Protein AF-A0A8S1ZLP2-F1 (afdb_monomer_lite)

Structure (mmCIF, N/CA/C/O backbone):
data_AF-A0A8S1ZLP2-F1
#
_entry.id   AF-A0A8S1ZLP2-F1
#
loop_
_atom_site.group_PDB
_atom_site.id
_atom_site.type_symbol
_atom_site.label_atom_id
_atom_site.label_alt_id
_atom_site.label_comp_id
_atom_site.label_asym_id
_atom_site.label_entity_id
_atom_site.label_seq_id
_atom_site.pdbx_PDB_ins_code
_atom_site.Cartn_x
_atom_site.Cartn_y
_atom_site.Cartn_z
_atom_site.occupancy
_atom_site.B_iso_or_equiv
_atom_site.auth_seq_id
_atom_site.auth_comp_id
_atom_site.auth_asym_id
_atom_site.auth_atom_id
_atom_site.pdbx_PDB_model_num
ATOM 1 N N . MET A 1 1 ? 19.049 -50.332 12.225 1.00 36.00 1 MET A N 1
ATOM 2 C CA . MET A 1 1 ? 18.847 -49.959 10.813 1.00 36.00 1 MET A CA 1
ATOM 3 C C . MET A 1 1 ? 17.982 -51.061 10.219 1.00 36.00 1 MET A C 1
ATOM 5 O O . MET A 1 1 ? 18.473 -52.163 10.038 1.00 36.00 1 MET A O 1
ATOM 9 N N . LEU A 1 2 ? 16.668 -50.844 10.137 1.00 29.41 2 LEU A N 1
ATOM 10 C CA . LEU A 1 2 ? 15.729 -51.799 9.539 1.00 29.41 2 LEU A CA 1
ATOM 11 C C . LEU A 1 2 ? 15.730 -51.525 8.031 1.00 29.41 2 LEU A C 1
ATOM 13 O O . LEU A 1 2 ? 15.123 -50.552 7.594 1.00 29.41 2 LEU A O 1
ATOM 17 N N . GLU A 1 3 ? 16.453 -52.331 7.255 1.00 40.44 3 GLU A N 1
ATOM 18 C CA . GLU A 1 3 ? 16.361 -52.325 5.790 1.00 40.44 3 GLU A CA 1
ATOM 19 C C . GLU A 1 3 ? 15.059 -53.018 5.379 1.00 40.44 3 GLU A C 1
ATOM 21 O O . GLU A 1 3 ? 15.008 -54.208 5.075 1.00 40.44 3 GLU A O 1
ATOM 26 N N . LEU A 1 4 ? 13.959 -52.269 5.430 1.00 45.88 4 LEU A N 1
ATOM 27 C CA . LEU A 1 4 ? 12.703 -52.690 4.826 1.00 45.88 4 LEU A CA 1
ATOM 28 C C . LEU A 1 4 ? 12.830 -52.508 3.309 1.00 45.88 4 LEU A C 1
ATOM 30 O O . LEU A 1 4 ? 12.619 -51.415 2.786 1.00 45.88 4 LEU A O 1
ATOM 34 N N . MET A 1 5 ? 13.199 -53.576 2.597 1.00 52.72 5 MET A N 1
ATOM 35 C CA . MET A 1 5 ? 13.089 -53.624 1.136 1.00 52.72 5 MET A CA 1
ATOM 36 C C . MET A 1 5 ? 11.610 -53.713 0.752 1.00 52.72 5 MET A C 1
ATOM 38 O O . MET A 1 5 ? 11.052 -54.797 0.573 1.00 52.72 5 MET A O 1
ATOM 42 N N . CYS A 1 6 ? 10.944 -52.567 0.647 1.00 59.50 6 CYS A N 1
ATOM 43 C CA . CYS A 1 6 ? 9.540 -52.501 0.258 1.00 59.50 6 CYS A CA 1
ATOM 44 C C . CYS A 1 6 ? 9.404 -52.522 -1.273 1.00 59.50 6 CYS A C 1
ATOM 46 O O . CYS A 1 6 ? 9.003 -51.542 -1.896 1.00 59.50 6 CYS A O 1
ATOM 48 N N . VAL A 1 7 ? 9.724 -53.665 -1.888 1.00 60.16 7 VAL A N 1
ATOM 49 C CA . VAL A 1 7 ? 9.706 -53.851 -3.355 1.00 60.16 7 VAL A CA 1
ATOM 50 C C . VAL A 1 7 ? 8.305 -53.634 -3.955 1.00 60.16 7 VAL A C 1
ATOM 52 O O . VAL A 1 7 ? 8.177 -53.224 -5.104 1.00 60.16 7 VAL A O 1
ATOM 55 N N . GLY A 1 8 ? 7.246 -53.852 -3.168 1.00 62.06 8 GLY A N 1
ATOM 56 C CA . GLY A 1 8 ? 5.852 -53.600 -3.557 1.00 62.06 8 GLY A CA 1
ATOM 57 C C . GLY A 1 8 ? 5.336 -52.187 -3.258 1.00 62.06 8 GLY A C 1
ATOM 58 O O . GLY A 1 8 ? 4.131 -51.962 -3.329 1.00 62.06 8 GLY A O 1
ATOM 59 N N . PHE A 1 9 ? 6.196 -51.247 -2.859 1.00 73.19 9 PHE A N 1
ATOM 60 C CA . PHE A 1 9 ? 5.777 -49.900 -2.474 1.00 73.19 9 PHE A CA 1
ATOM 61 C C . PHE A 1 9 ? 5.635 -48.990 -3.692 1.00 73.19 9 PHE A C 1
ATOM 63 O O . PHE A 1 9 ? 6.621 -48.589 -4.304 1.00 73.19 9 PHE A O 1
ATOM 70 N N . VAL A 1 10 ? 4.387 -48.683 -4.045 1.00 81.25 10 VAL A N 1
ATOM 71 C CA . VAL A 1 10 ? 4.041 -48.024 -5.314 1.00 81.25 10 VAL A CA 1
ATOM 72 C C . VAL A 1 10 ? 3.822 -46.516 -5.164 1.00 81.25 10 VAL A C 1
ATOM 74 O O . VAL A 1 10 ? 4.098 -45.766 -6.104 1.00 81.25 10 VAL A O 1
ATOM 77 N N . GLU A 1 11 ? 3.363 -46.054 -4.000 1.00 84.19 11 GLU A N 1
ATOM 78 C CA . GLU A 1 11 ? 3.022 -44.649 -3.751 1.00 84.19 11 GLU A CA 1
ATOM 79 C C . GLU A 1 11 ? 3.594 -44.144 -2.422 1.00 84.19 11 GLU A C 1
ATOM 81 O O . GLU A 1 11 ? 3.356 -44.725 -1.366 1.00 84.19 11 GLU A O 1
ATOM 86 N N . LEU A 1 12 ? 4.296 -43.010 -2.490 1.00 79.31 12 LEU A N 1
ATOM 87 C CA . LEU A 1 12 ? 4.790 -42.246 -1.351 1.00 79.31 12 LEU A CA 1
ATOM 88 C C . LEU A 1 12 ? 4.241 -40.827 -1.443 1.00 79.31 12 LEU A C 1
ATOM 90 O O . LEU A 1 12 ? 4.667 -40.049 -2.298 1.00 79.31 12 LEU A O 1
ATOM 94 N N . SER A 1 13 ? 3.317 -40.481 -0.549 1.00 81.81 13 SER A N 1
ATOM 95 C CA . SER A 1 13 ? 2.804 -39.118 -0.427 1.00 81.81 13 SER A CA 1
ATOM 96 C C . SER A 1 13 ? 3.274 -38.482 0.870 1.00 81.81 13 SER A C 1
ATOM 98 O O . SER A 1 13 ? 2.967 -38.965 1.957 1.00 81.81 13 SER A O 1
ATOM 100 N N . LEU A 1 14 ? 4.021 -37.389 0.747 1.00 78.88 14 LEU A N 1
ATOM 101 C CA . LEU A 1 14 ? 4.496 -36.567 1.855 1.00 78.88 14 LEU A CA 1
ATOM 102 C C . LEU A 1 14 ? 4.105 -35.099 1.645 1.00 78.88 14 LEU A C 1
ATOM 104 O O . LEU A 1 14 ? 4.802 -34.191 2.096 1.00 78.88 14 LEU A O 1
ATOM 108 N N . GLU A 1 15 ? 2.996 -34.836 0.958 1.00 77.19 15 GLU A N 1
ATOM 109 C CA . GLU A 1 15 ? 2.543 -33.474 0.661 1.00 77.19 15 GLU A CA 1
ATOM 110 C C . GLU A 1 15 ? 2.310 -32.657 1.942 1.00 77.19 15 GLU A C 1
ATOM 112 O O . GLU A 1 15 ? 1.864 -33.184 2.958 1.00 77.19 15 GLU A O 1
ATOM 117 N N . HIS A 1 16 ? 2.651 -31.367 1.909 1.00 72.94 16 HIS A N 1
ATOM 118 C CA . HIS A 1 16 ? 2.441 -30.411 3.009 1.00 72.94 16 HIS A CA 1
ATOM 119 C C . HIS A 1 16 ? 3.089 -30.761 4.367 1.00 72.94 16 HIS A C 1
ATOM 121 O O . HIS A 1 16 ? 2.721 -30.190 5.395 1.00 72.94 16 HIS A O 1
ATOM 127 N N . ASN A 1 17 ? 4.106 -31.627 4.396 1.00 68.44 17 ASN A N 1
ATOM 128 C CA . ASN A 1 17 ? 4.766 -32.063 5.635 1.00 68.44 17 ASN A CA 1
ATOM 129 C C . ASN A 1 17 ? 5.901 -31.135 6.118 1.00 68.44 17 ASN A C 1
ATOM 131 O O . ASN A 1 17 ? 6.612 -31.470 7.063 1.00 68.44 17 ASN A O 1
ATOM 135 N N . LYS A 1 18 ? 6.079 -29.955 5.503 1.00 70.00 18 LYS A N 1
ATOM 136 C CA . LYS A 1 18 ? 7.153 -28.984 5.819 1.00 70.00 18 LYS A CA 1
ATOM 137 C C . LYS A 1 18 ? 8.565 -29.593 5.747 1.00 70.00 18 LYS A C 1
ATOM 139 O O . LYS A 1 18 ? 9.465 -29.174 6.472 1.00 70.00 18 LYS A O 1
ATOM 144 N N . LEU A 1 19 ? 8.764 -30.571 4.866 1.00 66.44 19 LEU A N 1
ATOM 145 C CA . LEU A 1 19 ? 10.043 -31.253 4.699 1.00 66.44 19 LEU A CA 1
ATOM 146 C C . LEU A 1 19 ? 11.044 -30.337 3.993 1.00 66.44 19 LEU A C 1
ATOM 148 O O . LEU A 1 19 ? 10.807 -29.906 2.869 1.00 66.44 19 LEU A O 1
ATOM 152 N N . VAL A 1 20 ? 12.166 -30.065 4.657 1.00 69.00 20 VAL A N 1
ATOM 153 C CA . VAL A 1 20 ? 13.262 -29.250 4.106 1.00 69.00 20 VAL A CA 1
ATOM 154 C C . VAL A 1 20 ? 14.291 -30.128 3.389 1.00 69.00 20 VAL A C 1
ATOM 156 O O . VAL A 1 20 ? 14.744 -29.803 2.292 1.00 69.00 20 VAL A O 1
ATOM 159 N N . ARG A 1 21 ? 14.621 -31.283 3.986 1.00 73.19 21 ARG A N 1
ATOM 160 C CA . ARG A 1 21 ? 15.583 -32.260 3.460 1.00 73.19 21 ARG A CA 1
ATOM 161 C C . ARG A 1 21 ? 15.104 -33.696 3.733 1.00 73.19 21 ARG A C 1
ATOM 163 O O . ARG A 1 21 ? 15.489 -34.277 4.747 1.00 73.19 21 ARG A O 1
ATOM 170 N N . PRO A 1 22 ? 14.230 -34.267 2.886 1.00 66.50 22 PRO A N 1
ATOM 171 C CA . PRO A 1 22 ? 13.742 -35.629 3.075 1.00 66.50 22 PRO A CA 1
ATOM 172 C C . PRO A 1 22 ? 14.892 -36.634 2.904 1.00 66.50 22 PRO A C 1
ATOM 174 O O . PRO A 1 22 ? 15.475 -36.746 1.828 1.00 66.50 22 PRO A O 1
ATOM 177 N N . LEU A 1 23 ? 15.226 -37.359 3.974 1.00 71.19 23 LEU A N 1
ATOM 178 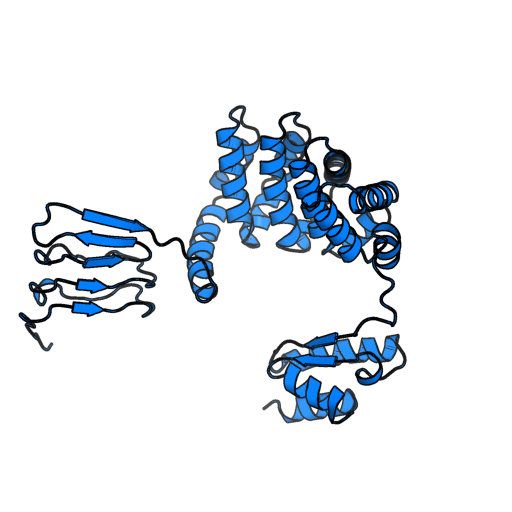C CA . LEU A 1 23 ? 16.216 -38.439 3.957 1.00 71.19 23 LEU A CA 1
ATOM 179 C C . LEU A 1 23 ? 15.522 -39.741 3.540 1.00 71.19 23 LEU A C 1
ATOM 181 O O . LEU A 1 23 ? 15.050 -40.500 4.382 1.00 71.19 23 LEU A O 1
ATOM 185 N N . LEU A 1 24 ? 15.410 -39.955 2.231 1.00 74.12 24 LEU A N 1
ATOM 186 C CA . LEU A 1 24 ? 14.758 -41.122 1.635 1.00 74.12 24 LEU A CA 1
ATOM 187 C C . LEU A 1 24 ? 15.791 -41.950 0.866 1.00 74.12 24 LEU A C 1
ATOM 189 O O . LEU A 1 24 ? 16.449 -41.424 -0.030 1.00 74.12 24 LEU A O 1
ATOM 193 N N . ASP A 1 25 ? 15.918 -43.240 1.189 1.00 75.69 25 ASP A N 1
ATOM 194 C CA . ASP A 1 25 ? 16.736 -44.163 0.395 1.00 75.69 25 ASP A CA 1
ATOM 195 C C . ASP A 1 25 ? 15.898 -44.768 -0.738 1.00 75.69 25 ASP A C 1
ATOM 197 O O . ASP A 1 25 ? 15.232 -45.793 -0.582 1.00 75.69 25 ASP A O 1
ATOM 201 N N . PHE A 1 26 ? 15.919 -44.116 -1.900 1.00 78.19 26 PHE A N 1
ATOM 202 C CA . PHE A 1 26 ? 15.165 -44.561 -3.073 1.00 78.19 26 PHE A CA 1
ATOM 203 C C . PHE A 1 26 ? 15.668 -45.878 -3.672 1.00 78.19 26 PHE A C 1
ATOM 205 O O . PHE A 1 26 ? 14.931 -46.509 -4.427 1.00 78.19 26 PHE A O 1
ATOM 212 N N . ARG A 1 27 ? 16.867 -46.352 -3.302 1.00 73.88 27 ARG A N 1
ATOM 213 C CA . ARG A 1 27 ? 17.370 -47.663 -3.746 1.00 73.88 27 ARG A CA 1
ATOM 214 C C . ARG A 1 27 ? 16.542 -48.807 -3.160 1.00 73.88 27 ARG A C 1
ATOM 216 O O . ARG A 1 27 ? 16.357 -49.821 -3.823 1.00 73.88 27 ARG A O 1
ATOM 223 N N . ALA A 1 28 ? 15.981 -48.615 -1.964 1.00 71.25 28 ALA A N 1
ATOM 224 C CA . ALA A 1 28 ? 15.076 -49.568 -1.321 1.00 71.25 28 ALA A CA 1
ATOM 225 C C . ALA A 1 28 ? 13.625 -49.498 -1.852 1.00 71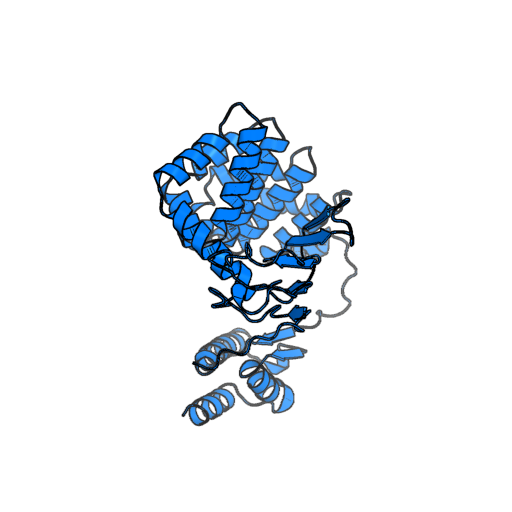.25 28 ALA A C 1
ATOM 227 O O . ALA A 1 28 ? 12.803 -50.343 -1.497 1.00 71.25 28 ALA A O 1
ATOM 228 N N . MET A 1 29 ? 13.307 -48.506 -2.697 1.00 77.12 29 MET A N 1
ATOM 229 C CA . MET A 1 29 ? 11.962 -48.208 -3.218 1.00 77.12 29 MET A CA 1
ATOM 230 C C . MET A 1 29 ? 11.939 -48.184 -4.756 1.00 77.12 29 MET A C 1
ATOM 232 O O . MET A 1 29 ? 11.297 -47.337 -5.372 1.00 77.12 29 MET A O 1
ATOM 236 N N . SER A 1 30 ? 12.642 -49.115 -5.401 1.00 76.88 30 SER A N 1
ATOM 237 C CA . SER A 1 30 ? 12.759 -49.171 -6.867 1.00 76.88 30 SER A CA 1
ATOM 238 C C . SER A 1 30 ? 11.420 -49.360 -7.605 1.00 76.88 30 SER A C 1
ATOM 240 O O . SER A 1 30 ? 11.310 -48.993 -8.775 1.00 76.88 30 SER A O 1
ATOM 242 N N . GLY A 1 31 ? 10.398 -49.892 -6.922 1.00 76.38 31 GLY A N 1
ATOM 243 C CA . GLY A 1 31 ? 9.028 -50.059 -7.429 1.00 76.38 31 GLY A CA 1
ATOM 244 C C . GLY A 1 31 ? 8.135 -48.813 -7.339 1.00 76.38 31 GLY A C 1
ATOM 245 O O . GLY A 1 31 ? 6.955 -48.876 -7.691 1.00 76.38 31 GLY A O 1
ATOM 246 N N . LEU A 1 32 ? 8.660 -47.681 -6.856 1.00 81.75 32 LEU A N 1
ATOM 247 C CA . LEU A 1 32 ? 7.867 -46.475 -6.633 1.00 81.75 32 LEU A CA 1
ATOM 248 C C . LEU A 1 32 ? 7.420 -45.850 -7.963 1.00 81.75 32 LEU A C 1
ATOM 250 O O . LEU A 1 32 ? 8.240 -45.424 -8.779 1.00 81.75 32 LEU A O 1
ATOM 254 N N . ARG A 1 33 ? 6.102 -45.747 -8.161 1.00 83.94 33 ARG A N 1
ATOM 255 C CA . ARG A 1 33 ? 5.480 -45.127 -9.345 1.00 83.94 33 ARG A CA 1
ATOM 256 C C . ARG A 1 33 ? 4.996 -43.708 -9.074 1.00 83.94 33 ARG A C 1
ATOM 258 O O . ARG A 1 33 ? 4.949 -42.894 -9.999 1.00 83.94 33 ARG A O 1
ATOM 265 N N . ILE A 1 34 ? 4.631 -43.407 -7.830 1.00 84.19 34 ILE A N 1
ATOM 266 C CA . ILE A 1 34 ? 4.055 -42.124 -7.428 1.00 84.19 34 ILE A CA 1
ATOM 267 C C . ILE A 1 34 ? 4.859 -41.562 -6.256 1.00 84.19 34 ILE A C 1
ATOM 269 O O . ILE A 1 34 ? 4.865 -42.138 -5.172 1.00 84.19 34 ILE A O 1
ATOM 273 N N . LEU A 1 35 ? 5.497 -40.412 -6.464 1.00 83.94 35 LEU A N 1
ATOM 274 C CA . LEU A 1 35 ? 6.165 -39.640 -5.420 1.00 83.94 35 LEU A CA 1
ATOM 275 C C . LEU A 1 35 ? 5.523 -38.259 -5.331 1.00 83.94 35 LEU A C 1
ATOM 277 O O . LEU A 1 35 ? 5.626 -37.460 -6.263 1.00 83.94 35 LEU A O 1
ATOM 281 N N . ARG A 1 36 ? 4.872 -37.964 -4.205 1.00 84.44 36 ARG A N 1
ATOM 282 C CA . ARG A 1 36 ? 4.254 -36.661 -3.974 1.00 84.44 36 ARG A CA 1
ATOM 283 C C . ARG A 1 36 ? 4.960 -35.887 -2.870 1.00 84.44 36 ARG A C 1
ATOM 285 O O . ARG A 1 36 ? 4.901 -36.261 -1.702 1.00 84.44 36 ARG A O 1
ATOM 292 N N . LEU A 1 37 ? 5.615 -34.794 -3.248 1.00 77.19 37 LEU A N 1
ATOM 293 C CA . LEU A 1 37 ? 6.322 -33.872 -2.353 1.00 77.19 37 LEU A CA 1
ATOM 294 C C . LEU A 1 37 ? 5.787 -32.437 -2.471 1.00 77.19 37 LEU A C 1
ATOM 296 O O . LEU A 1 37 ? 6.441 -31.497 -2.011 1.00 77.19 37 LEU A O 1
ATOM 300 N N . PHE A 1 38 ? 4.602 -32.259 -3.054 1.00 77.81 38 PHE A N 1
ATOM 301 C CA . PHE A 1 38 ? 3.938 -30.965 -3.192 1.00 77.81 38 PHE A CA 1
ATOM 302 C C . PHE A 1 38 ? 3.819 -30.213 -1.858 1.00 77.81 38 PHE A C 1
ATOM 304 O O . PHE A 1 38 ? 3.588 -30.805 -0.801 1.00 77.81 38 PHE A O 1
ATOM 311 N N . GLY A 1 39 ? 4.001 -28.892 -1.897 1.00 64.75 39 GLY A N 1
ATOM 312 C CA . GLY A 1 39 ? 3.844 -28.037 -0.717 1.00 64.75 39 GLY A CA 1
ATOM 313 C C . GLY A 1 39 ? 4.923 -28.209 0.362 1.00 64.75 39 GLY A C 1
ATOM 314 O O . GLY A 1 39 ? 4.755 -27.702 1.474 1.00 64.75 39 GLY A O 1
ATOM 315 N N . ASN A 1 40 ? 6.029 -28.904 0.067 1.00 65.31 40 ASN A N 1
ATOM 316 C CA . ASN A 1 40 ? 7.199 -28.966 0.943 1.00 65.31 40 ASN A CA 1
ATOM 317 C C . ASN A 1 40 ? 8.246 -27.900 0.562 1.00 65.31 40 ASN A C 1
ATOM 319 O O . ASN A 1 40 ? 8.541 -27.736 -0.625 1.00 65.31 40 ASN A O 1
ATOM 323 N N . PRO A 1 41 ? 8.843 -27.196 1.542 1.00 65.25 41 PRO A N 1
ATOM 324 C CA . PRO A 1 41 ? 9.901 -26.209 1.334 1.00 65.25 41 PRO A CA 1
ATOM 325 C C . PRO A 1 41 ? 11.268 -26.885 1.120 1.00 65.25 41 PRO A C 1
ATOM 327 O O . PRO A 1 41 ? 12.186 -26.696 1.914 1.00 65.25 41 PRO A O 1
ATOM 330 N N . LEU A 1 42 ? 11.390 -27.711 0.079 1.00 64.50 42 LEU A N 1
ATOM 331 C CA . LEU A 1 42 ? 12.618 -28.455 -0.216 1.00 64.50 42 LEU A CA 1
ATOM 332 C C . LEU A 1 42 ? 13.772 -27.485 -0.522 1.00 64.50 42 LEU A C 1
ATOM 334 O O . LEU A 1 42 ? 13.710 -26.747 -1.503 1.00 64.50 42 LEU A O 1
ATOM 338 N N . GLU A 1 43 ? 14.831 -27.508 0.288 1.00 64.31 43 GLU A N 1
ATOM 339 C CA . GLU A 1 43 ? 16.068 -26.752 0.019 1.00 64.31 43 GLU A CA 1
ATOM 340 C C . GLU A 1 43 ? 16.949 -27.458 -1.018 1.00 64.31 43 GLU A C 1
ATOM 342 O O . GLU A 1 43 ? 17.686 -26.817 -1.765 1.00 64.31 43 GLU A O 1
ATOM 347 N N . PHE A 1 44 ? 16.843 -28.786 -1.087 1.00 63.81 44 PHE A N 1
ATOM 348 C CA . PHE A 1 44 ? 17.584 -29.632 -2.015 1.00 63.81 44 PHE A CA 1
ATOM 349 C C . PHE A 1 44 ? 16.641 -30.644 -2.655 1.00 63.81 44 PHE A C 1
ATOM 351 O O . PHE A 1 44 ? 15.763 -31.202 -1.988 1.00 63.81 44 PHE A O 1
ATOM 358 N N . LEU A 1 45 ? 16.836 -30.905 -3.947 1.00 63.25 45 LEU A N 1
ATOM 359 C CA . LEU A 1 45 ? 16.091 -31.953 -4.631 1.00 63.25 45 LEU A CA 1
ATOM 360 C C . LEU A 1 45 ? 16.589 -33.333 -4.170 1.00 63.25 45 LEU A C 1
ATOM 362 O O . LEU A 1 45 ? 17.802 -33.550 -4.122 1.00 63.25 45 LEU A O 1
ATOM 366 N N . PRO A 1 46 ? 15.681 -34.264 -3.830 1.00 69.12 46 PRO A N 1
ATOM 367 C CA . PRO A 1 46 ? 16.060 -35.638 -3.530 1.00 69.12 46 PRO A CA 1
ATOM 368 C C . PRO A 1 46 ? 16.714 -36.313 -4.742 1.00 69.12 46 PRO A C 1
ATOM 370 O O . PRO A 1 46 ? 16.345 -36.050 -5.888 1.00 69.12 46 PRO A O 1
ATOM 373 N N . GLU A 1 47 ? 17.649 -37.230 -4.496 1.00 74.44 47 GLU A N 1
ATOM 374 C CA . GLU A 1 47 ? 18.290 -38.022 -5.548 1.00 74.44 47 GLU A CA 1
ATOM 375 C C . GLU A 1 47 ? 17.330 -39.112 -6.058 1.00 74.44 47 GLU A C 1
ATOM 377 O O . GLU A 1 47 ? 17.318 -40.245 -5.588 1.00 74.44 47 GLU A O 1
ATOM 382 N N . ILE A 1 48 ? 16.480 -38.748 -7.019 1.00 76.31 48 ILE A N 1
ATOM 383 C CA . ILE A 1 48 ? 15.435 -39.625 -7.576 1.00 76.31 48 ILE A CA 1
ATOM 384 C C . ILE A 1 48 ? 15.929 -40.552 -8.698 1.00 76.31 48 ILE A C 1
ATOM 386 O O . ILE A 1 48 ? 15.133 -41.297 -9.265 1.00 76.31 48 ILE A O 1
ATOM 390 N N . LEU A 1 49 ? 17.226 -40.522 -9.028 1.00 76.00 49 LEU A N 1
ATOM 391 C CA . LEU A 1 49 ? 17.826 -41.333 -10.097 1.00 76.00 49 LEU A CA 1
ATOM 392 C C . LEU A 1 49 ? 17.503 -42.841 -10.014 1.00 76.00 49 LEU A C 1
ATOM 394 O O . LEU A 1 49 ? 17.270 -43.430 -11.069 1.00 76.00 49 LEU A O 1
ATOM 398 N N . PRO A 1 50 ? 17.420 -43.474 -8.822 1.00 78.31 50 PRO A N 1
ATOM 399 C CA . PRO A 1 50 ? 17.090 -44.899 -8.716 1.00 78.31 50 PRO A CA 1
ATOM 400 C C . PRO A 1 50 ? 15.638 -45.266 -9.090 1.00 78.31 50 PRO A C 1
ATOM 402 O O . PRO A 1 50 ? 15.310 -46.448 -9.188 1.00 78.31 50 PRO A O 1
ATOM 405 N N . LEU A 1 51 ? 14.742 -44.287 -9.279 1.00 77.25 51 LEU A N 1
ATOM 406 C CA . LEU A 1 51 ? 13.301 -44.500 -9.462 1.00 77.25 51 LEU A CA 1
ATOM 407 C C . LEU A 1 51 ? 12.897 -44.660 -10.936 1.00 77.25 51 LEU A C 1
ATOM 409 O O . LEU A 1 51 ? 12.161 -43.849 -11.498 1.00 77.25 51 LEU A O 1
ATOM 413 N N . HIS A 1 52 ? 13.340 -45.737 -11.580 1.00 80.38 52 HIS A N 1
ATOM 414 C CA . HIS A 1 52 ? 13.070 -45.976 -13.008 1.00 80.38 52 HIS A CA 1
ATOM 415 C C . HIS A 1 52 ? 11.584 -46.211 -13.347 1.00 80.38 52 HIS A C 1
ATOM 417 O O . HIS A 1 52 ? 11.173 -46.069 -14.502 1.00 80.38 52 HIS A O 1
ATOM 423 N N . GLN A 1 53 ? 10.764 -46.559 -12.352 1.00 79.50 53 GLN A N 1
ATOM 424 C CA . GLN A 1 53 ? 9.327 -46.798 -12.519 1.00 79.50 53 GLN A CA 1
ATOM 425 C C . GLN A 1 53 ? 8.461 -45.562 -12.248 1.00 79.50 53 GLN A C 1
ATOM 427 O O . GLN A 1 53 ? 7.237 -45.641 -12.369 1.00 79.50 53 GLN A O 1
ATOM 432 N N . LEU A 1 54 ? 9.066 -44.416 -11.916 1.00 80.88 54 LEU A N 1
ATOM 433 C CA . LEU A 1 54 ? 8.324 -43.212 -11.569 1.00 80.88 54 LEU A CA 1
ATOM 434 C C . LEU A 1 54 ? 7.478 -42.724 -12.757 1.00 80.88 54 LEU A C 1
ATOM 436 O O . LEU A 1 54 ? 7.940 -42.658 -13.902 1.00 80.88 54 LEU A O 1
ATOM 440 N N . ARG A 1 55 ? 6.211 -42.413 -12.478 1.00 83.19 55 ARG A N 1
ATOM 441 C CA . ARG A 1 55 ? 5.226 -41.899 -13.444 1.00 83.19 55 ARG A CA 1
ATOM 442 C C . ARG A 1 55 ? 4.563 -40.613 -12.975 1.00 83.19 55 ARG A C 1
ATOM 444 O O . ARG A 1 55 ? 4.214 -39.768 -13.791 1.00 83.19 55 ARG A O 1
ATOM 451 N N . HIS A 1 56 ? 4.431 -40.439 -11.664 1.00 84.25 56 HIS A N 1
ATOM 452 C CA . HIS A 1 56 ? 3.890 -39.226 -11.067 1.00 84.25 56 HIS A CA 1
ATOM 453 C C . HIS A 1 56 ? 4.895 -38.658 -10.073 1.00 84.25 56 HIS A C 1
ATOM 455 O O . HIS A 1 56 ? 5.273 -39.332 -9.115 1.00 84.25 56 HIS A O 1
ATOM 461 N N . LEU A 1 57 ? 5.294 -37.411 -10.291 1.00 82.19 57 LEU A N 1
ATOM 462 C CA . LEU A 1 57 ? 6.199 -36.677 -9.422 1.00 82.19 57 LEU A CA 1
ATOM 463 C C . LEU A 1 57 ? 5.605 -35.304 -9.129 1.00 82.19 57 LEU A C 1
ATOM 465 O O . LEU A 1 57 ? 5.411 -34.513 -10.050 1.00 82.19 57 LEU A O 1
ATOM 469 N N . SER A 1 58 ? 5.333 -35.001 -7.862 1.00 77.12 58 SER A N 1
ATOM 470 C CA . SER A 1 58 ? 5.086 -33.621 -7.437 1.00 77.12 58 SER A CA 1
ATOM 471 C C . SER A 1 58 ? 6.261 -33.111 -6.614 1.00 77.12 58 SER A C 1
ATOM 473 O O . SER A 1 58 ? 6.680 -33.751 -5.653 1.00 77.12 58 SER A O 1
ATOM 475 N N . LEU A 1 59 ? 6.820 -31.971 -7.014 1.00 73.19 59 LEU A N 1
ATOM 476 C CA . LEU A 1 59 ? 7.937 -31.301 -6.352 1.00 73.19 59 LEU A CA 1
ATOM 477 C C . LEU A 1 59 ? 7.593 -29.828 -6.205 1.00 73.19 59 LEU A C 1
ATOM 479 O O . LEU A 1 59 ? 7.358 -29.147 -7.202 1.00 73.19 59 LEU A O 1
ATOM 483 N N . VAL A 1 60 ? 7.611 -29.322 -4.973 1.00 71.25 60 VAL A N 1
ATOM 484 C CA . VAL A 1 60 ? 7.288 -27.917 -4.685 1.00 71.25 60 VAL A CA 1
ATOM 485 C C . VAL A 1 60 ? 5.897 -27.574 -5.246 1.00 71.25 60 VAL A C 1
ATOM 487 O O . VAL A 1 60 ? 4.917 -28.058 -4.687 1.00 71.25 60 VAL A O 1
ATOM 490 N N . ASN A 1 61 ? 5.811 -26.831 -6.360 1.00 67.81 61 ASN A N 1
ATOM 491 C CA . ASN A 1 61 ? 4.568 -26.440 -7.042 1.00 67.81 61 ASN A CA 1
ATOM 492 C C . ASN A 1 61 ? 4.461 -27.008 -8.472 1.00 67.81 61 ASN A C 1
ATOM 494 O O . ASN A 1 61 ? 3.649 -26.547 -9.275 1.00 67.81 61 ASN A O 1
ATOM 498 N N . ILE A 1 62 ? 5.326 -27.959 -8.820 1.00 65.31 62 ILE A N 1
ATOM 499 C CA . ILE A 1 62 ? 5.388 -28.572 -10.144 1.00 65.31 62 ILE A CA 1
ATOM 500 C C . ILE A 1 62 ? 4.879 -30.002 -10.031 1.00 65.31 62 ILE A C 1
ATOM 502 O O . ILE A 1 62 ? 5.354 -30.781 -9.202 1.00 65.31 62 ILE A O 1
ATOM 506 N N . ARG A 1 63 ? 3.934 -30.352 -10.898 1.00 74.75 63 ARG A N 1
ATOM 507 C CA . ARG A 1 63 ? 3.429 -31.709 -11.070 1.00 74.75 63 ARG A CA 1
ATOM 508 C C . ARG A 1 63 ? 3.872 -32.222 -12.433 1.00 74.75 63 ARG A C 1
ATOM 510 O O . ARG A 1 63 ? 3.569 -31.620 -13.458 1.00 74.75 63 ARG A O 1
ATOM 517 N N . ILE A 1 64 ? 4.589 -33.336 -12.436 1.00 77.50 64 ILE A N 1
ATOM 518 C CA . ILE A 1 64 ? 5.041 -34.043 -13.631 1.00 77.50 64 ILE A CA 1
ATOM 519 C C . ILE A 1 64 ? 4.306 -35.377 -13.669 1.00 77.50 64 ILE A C 1
ATOM 521 O O . ILE A 1 64 ? 4.373 -36.159 -12.718 1.00 77.50 64 ILE A O 1
ATOM 525 N N . VAL A 1 65 ? 3.587 -35.626 -14.758 1.00 80.06 65 VAL A N 1
ATOM 526 C CA . VAL A 1 65 ? 2.865 -36.878 -14.989 1.00 80.06 65 VAL A CA 1
ATOM 527 C C . VAL A 1 65 ? 3.255 -37.421 -16.350 1.00 80.06 65 VAL A C 1
ATOM 529 O O . VAL A 1 65 ? 3.150 -36.713 -17.348 1.00 80.06 65 VAL A O 1
ATOM 532 N N . SER A 1 66 ? 3.685 -38.674 -16.398 1.00 76.69 66 SER A N 1
ATOM 533 C CA . SER A 1 66 ? 3.947 -39.390 -17.641 1.00 76.69 66 SER A CA 1
ATOM 534 C C . SER A 1 66 ? 2.960 -40.530 -17.854 1.00 76.69 66 SER A C 1
ATOM 536 O O . SER A 1 66 ? 2.408 -41.091 -16.906 1.00 76.69 66 SER A O 1
ATOM 538 N N . ASP A 1 67 ? 2.721 -40.863 -19.120 1.00 76.81 67 ASP A N 1
ATOM 539 C CA . ASP A 1 67 ? 1.948 -42.047 -19.485 1.00 76.81 67 ASP A CA 1
ATOM 540 C C . ASP A 1 67 ? 2.725 -43.340 -19.181 1.00 76.81 67 ASP A C 1
ATOM 542 O O . ASP A 1 67 ? 3.934 -43.340 -18.935 1.00 76.81 67 ASP A O 1
ATOM 546 N N . GLU A 1 68 ? 2.033 -44.482 -19.208 1.00 71.81 68 GLU A N 1
ATOM 547 C CA . GLU A 1 68 ? 2.624 -45.768 -18.812 1.00 71.81 68 GLU A CA 1
ATOM 548 C C . GLU A 1 68 ? 3.870 -46.139 -19.634 1.00 71.81 68 GLU A C 1
ATOM 550 O O . GLU A 1 68 ? 4.808 -46.738 -19.094 1.00 71.81 68 GLU A O 1
ATOM 555 N N . ASN A 1 69 ? 3.920 -45.685 -20.892 1.00 74.12 69 ASN A N 1
ATOM 556 C CA . ASN A 1 69 ? 4.993 -45.946 -21.849 1.00 74.12 69 ASN A CA 1
ATOM 557 C C . ASN A 1 69 ? 6.066 -44.841 -21.930 1.00 74.12 69 ASN A C 1
ATOM 559 O O . ASN A 1 69 ? 6.943 -44.948 -22.787 1.00 74.12 69 ASN A O 1
ATOM 563 N N . LEU A 1 70 ? 6.010 -43.793 -21.093 1.00 71.06 70 LEU A N 1
ATOM 564 C CA . LEU A 1 70 ? 6.896 -42.612 -21.161 1.00 71.06 70 LEU A CA 1
ATOM 565 C C . LEU A 1 70 ? 6.939 -41.932 -22.548 1.00 71.06 70 LEU A C 1
ATOM 567 O O . LEU A 1 70 ? 7.920 -41.275 -22.894 1.00 71.06 70 LEU A O 1
ATOM 571 N N . ARG A 1 71 ? 5.889 -42.083 -23.361 1.00 72.25 71 ARG A N 1
ATOM 572 C CA . ARG A 1 71 ? 5.770 -41.451 -24.684 1.00 72.25 71 ARG A CA 1
ATOM 573 C C . ARG A 1 71 ? 5.288 -40.011 -24.586 1.00 72.25 71 ARG A C 1
ATOM 575 O O . ARG A 1 71 ? 5.507 -39.234 -25.510 1.00 72.25 71 ARG A O 1
ATOM 582 N N . SER A 1 72 ? 4.638 -39.652 -23.482 1.00 67.69 72 SER A N 1
ATOM 583 C CA . SER A 1 72 ? 4.180 -38.294 -23.213 1.00 67.69 72 SER A CA 1
ATOM 584 C C . SER A 1 72 ? 4.453 -37.909 -21.762 1.00 67.69 72 SER A C 1
ATOM 586 O O . SER A 1 72 ? 4.227 -38.695 -20.843 1.00 67.69 72 SER A O 1
ATOM 588 N N . VAL A 1 73 ? 4.943 -36.685 -21.563 1.00 74.50 73 VAL A N 1
ATOM 589 C CA . VAL A 1 73 ? 5.177 -36.094 -20.243 1.00 74.50 73 VAL A CA 1
ATOM 590 C C . VAL A 1 73 ? 4.407 -34.783 -20.176 1.00 74.50 73 VAL A C 1
ATOM 592 O O . VAL A 1 73 ? 4.636 -33.879 -20.977 1.00 74.50 73 VAL A O 1
ATOM 595 N N . ASN A 1 74 ? 3.483 -34.687 -19.226 1.00 65.38 74 ASN A N 1
ATOM 596 C CA . ASN A 1 74 ? 2.741 -33.476 -18.923 1.00 65.38 74 ASN A CA 1
ATOM 597 C C . ASN A 1 74 ? 3.361 -32.802 -17.696 1.00 65.38 74 ASN A C 1
ATOM 599 O O . ASN A 1 74 ? 3.525 -33.433 -16.650 1.00 65.38 74 ASN A O 1
ATOM 603 N N . VAL A 1 75 ? 3.709 -31.525 -17.835 1.00 73.00 75 VAL A N 1
ATOM 604 C CA . VAL A 1 75 ? 4.242 -30.704 -16.748 1.00 73.00 75 VAL A CA 1
ATOM 605 C C . VAL A 1 75 ? 3.240 -29.597 -16.456 1.00 73.00 75 VAL A C 1
ATOM 607 O O . VAL A 1 75 ? 2.958 -28.762 -17.314 1.00 73.00 75 VAL A O 1
ATOM 610 N N . GLN A 1 76 ? 2.718 -29.586 -15.235 1.00 61.84 76 GLN A N 1
ATOM 611 C CA . GLN A 1 76 ? 1.795 -28.572 -14.742 1.00 61.84 76 GLN A CA 1
ATOM 612 C C . GLN A 1 76 ? 2.475 -27.766 -13.643 1.00 61.84 76 GLN A C 1
ATOM 614 O O . GLN A 1 76 ? 3.016 -28.323 -12.687 1.00 61.84 76 GLN A O 1
ATOM 619 N N . ILE A 1 77 ? 2.440 -26.444 -13.784 1.00 65.00 77 ILE A N 1
ATOM 620 C CA . ILE A 1 77 ? 2.870 -25.513 -12.744 1.00 65.00 77 ILE A CA 1
ATOM 621 C C . ILE A 1 77 ? 1.600 -25.001 -12.077 1.00 65.00 77 ILE A C 1
ATOM 623 O O . ILE A 1 77 ? 0.827 -24.263 -12.686 1.00 65.00 77 ILE A O 1
ATOM 627 N N . GLU A 1 78 ? 1.368 -25.407 -10.833 1.00 55.78 78 GLU A N 1
ATOM 628 C CA . GLU A 1 78 ? 0.213 -24.941 -10.073 1.00 55.78 78 GLU A CA 1
ATOM 629 C C . GLU A 1 78 ? 0.510 -23.528 -9.532 1.00 55.78 78 GLU A C 1
ATOM 631 O O . GLU A 1 78 ? 1.245 -23.326 -8.560 1.00 55.78 78 GLU A O 1
ATOM 636 N N . THR A 1 79 ? -0.045 -22.508 -10.194 1.00 45.94 79 THR A N 1
ATOM 637 C CA . THR A 1 79 ? -0.082 -21.133 -9.681 1.00 45.94 79 THR A CA 1
ATOM 638 C C . THR A 1 79 ? -1.258 -21.006 -8.714 1.00 45.94 79 THR A C 1
ATOM 640 O O . THR A 1 79 ? -2.393 -20.793 -9.134 1.00 45.94 79 THR A O 1
ATOM 643 N N . GLU A 1 80 ? -1.001 -21.192 -7.419 1.00 46.34 80 GLU A N 1
ATOM 644 C CA . GLU A 1 80 ? -2.035 -21.139 -6.376 1.00 46.34 80 GLU A CA 1
ATOM 645 C C . GLU A 1 80 ? -2.801 -19.800 -6.371 1.00 46.34 80 GLU A C 1
ATOM 647 O O . GLU A 1 80 ? -2.261 -18.761 -5.983 1.00 46.34 80 GLU A O 1
ATOM 652 N N . ASN A 1 81 ? -4.089 -19.854 -6.716 1.00 36.38 81 ASN A N 1
ATOM 653 C CA . ASN A 1 81 ? -5.102 -18.972 -6.146 1.00 36.38 81 ASN A CA 1
ATOM 654 C C . ASN A 1 81 ? -5.608 -19.599 -4.831 1.00 36.38 81 ASN A C 1
ATOM 656 O O . ASN A 1 81 ? -5.798 -20.810 -4.746 1.00 36.38 81 ASN A O 1
ATOM 660 N N . THR A 1 82 ? -5.889 -18.744 -3.841 1.00 35.25 82 THR A N 1
ATOM 661 C CA . THR A 1 82 ? -6.552 -19.006 -2.539 1.00 35.25 82 THR A CA 1
ATOM 662 C C . THR A 1 82 ? -5.762 -19.696 -1.399 1.00 35.25 82 THR A C 1
ATOM 664 O O . THR A 1 82 ? -5.763 -20.902 -1.200 1.00 35.25 82 THR A O 1
ATOM 667 N N . SER A 1 83 ? -5.166 -18.838 -0.560 1.00 38.88 83 SER A N 1
ATOM 668 C CA . SER A 1 83 ? -5.640 -18.551 0.814 1.00 38.88 83 SER A CA 1
ATOM 669 C C . SER A 1 83 ? -5.402 -19.504 1.998 1.00 38.88 83 SER A C 1
ATOM 671 O O . SER A 1 83 ? -6.127 -19.346 2.971 1.00 38.88 83 SER A O 1
ATOM 673 N N . TYR A 1 84 ? -4.380 -20.372 2.036 1.00 35.31 84 TYR A N 1
ATOM 674 C CA . TYR A 1 84 ? -3.972 -20.991 3.327 1.00 35.31 84 TYR A CA 1
ATOM 675 C C . TYR A 1 84 ? -2.457 -21.163 3.591 1.00 35.31 84 TYR A C 1
ATOM 677 O O . TYR A 1 84 ? -2.075 -21.491 4.711 1.00 35.31 84 TYR A O 1
ATOM 685 N N . PHE A 1 85 ? -1.567 -20.822 2.647 1.00 36.91 85 PHE A N 1
ATOM 686 C CA . PHE A 1 85 ? -0.098 -20.917 2.818 1.00 36.91 85 PHE A CA 1
ATOM 687 C C . PHE A 1 85 ? 0.651 -19.570 2.762 1.00 36.91 85 PHE A C 1
ATOM 689 O O . PHE A 1 85 ? 1.806 -19.490 2.336 1.00 36.91 85 PHE A O 1
ATOM 696 N N . GLY A 1 86 ? 0.028 -18.490 3.243 1.00 37.19 86 GLY A N 1
ATOM 697 C CA . GLY A 1 86 ? 0.662 -17.165 3.293 1.00 37.19 86 GLY A CA 1
ATOM 698 C C . GLY A 1 86 ? 1.933 -17.114 4.155 1.00 37.19 86 GLY A C 1
ATOM 699 O O . GLY A 1 86 ? 2.902 -16.465 3.780 1.00 37.19 86 GLY A O 1
ATOM 700 N N . ALA A 1 87 ? 1.991 -17.847 5.269 1.00 36.22 87 ALA A N 1
ATOM 701 C CA . ALA A 1 87 ? 3.068 -17.684 6.253 1.00 36.22 87 ALA A CA 1
ATOM 702 C C . ALA A 1 87 ? 4.406 -18.361 5.879 1.00 36.22 87 ALA A C 1
ATOM 704 O O . ALA A 1 87 ? 5.462 -17.913 6.325 1.00 36.22 87 ALA A O 1
ATOM 705 N N . SER A 1 88 ? 4.394 -19.421 5.060 1.00 34.34 88 SER A N 1
ATOM 706 C CA . SER A 1 88 ? 5.617 -20.174 4.712 1.00 34.34 88 SER A CA 1
ATOM 707 C C . SER A 1 88 ? 6.249 -19.738 3.387 1.00 34.34 88 SER A C 1
ATOM 709 O O . SER A 1 88 ? 7.472 -19.761 3.272 1.00 34.34 88 SER A O 1
ATOM 711 N N . ARG A 1 89 ? 5.456 -19.257 2.415 1.00 32.91 89 ARG A N 1
ATOM 712 C CA . ARG A 1 89 ? 5.981 -18.643 1.175 1.00 32.91 89 ARG A CA 1
ATOM 713 C C . ARG A 1 89 ? 6.581 -17.262 1.436 1.00 32.91 89 ARG A C 1
ATOM 715 O O . ARG A 1 89 ? 7.542 -16.885 0.771 1.00 32.91 89 ARG A O 1
ATOM 722 N N . HIS A 1 90 ? 6.048 -16.539 2.423 1.00 38.50 90 HIS A N 1
ATOM 723 C CA . HIS A 1 90 ? 6.617 -15.275 2.873 1.00 38.50 90 HIS A CA 1
ATOM 724 C C . HIS A 1 90 ? 8.019 -15.460 3.446 1.00 38.50 90 HIS A C 1
ATOM 726 O O . HIS A 1 90 ? 8.918 -14.808 2.951 1.00 38.50 90 HIS A O 1
ATOM 732 N N . LYS A 1 91 ? 8.263 -16.427 4.340 1.00 34.94 91 LYS A N 1
ATOM 733 C CA . LYS A 1 91 ? 9.599 -16.606 4.942 1.00 34.94 91 LYS A CA 1
ATOM 734 C C . LYS A 1 91 ? 10.706 -17.003 3.956 1.00 34.94 91 LYS A C 1
ATOM 736 O O . LYS A 1 91 ? 11.823 -16.513 4.082 1.00 34.94 91 LYS A O 1
ATOM 741 N N . LEU A 1 92 ? 10.418 -17.857 2.967 1.00 35.78 92 LEU A N 1
ATOM 742 C CA . LEU A 1 92 ? 11.414 -18.278 1.962 1.00 35.78 92 LEU A CA 1
ATOM 743 C C . LEU A 1 92 ? 11.680 -17.191 0.907 1.00 35.78 92 LEU A C 1
ATOM 745 O O . LEU A 1 92 ? 12.829 -16.963 0.530 1.00 35.78 92 LEU A O 1
ATOM 749 N N . ASN A 1 93 ? 10.645 -16.456 0.482 1.00 48.59 93 ASN A N 1
ATOM 750 C CA . ASN A 1 93 ? 10.828 -15.301 -0.400 1.00 48.59 93 ASN A CA 1
ATOM 751 C C . ASN A 1 93 ? 11.418 -14.092 0.340 1.00 48.59 93 ASN A C 1
ATOM 753 O O . ASN A 1 93 ? 12.216 -13.377 -0.248 1.00 48.59 93 ASN A O 1
ATOM 757 N N . GLU A 1 94 ? 11.078 -13.860 1.608 1.00 47.44 94 GLU A N 1
ATOM 758 C CA . GLU A 1 94 ? 11.702 -12.846 2.475 1.00 47.44 94 GLU A CA 1
ATOM 759 C C . GLU A 1 94 ? 13.182 -13.153 2.690 1.00 47.44 94 GLU A C 1
ATOM 761 O O . GLU A 1 94 ? 14.001 -12.248 2.572 1.00 47.44 94 GLU A O 1
ATOM 766 N N . GLY A 1 95 ? 13.547 -14.427 2.886 1.00 48.31 95 GLY A N 1
ATOM 767 C CA . GLY A 1 95 ? 14.942 -14.867 2.952 1.00 48.31 95 GLY A CA 1
ATOM 768 C C . GLY A 1 95 ? 15.738 -14.447 1.715 1.00 48.31 95 GLY A C 1
ATOM 769 O O . GLY A 1 95 ? 16.707 -13.696 1.838 1.00 48.31 95 GLY A O 1
ATOM 770 N N . ASN A 1 96 ? 15.275 -14.833 0.521 1.00 55.44 96 ASN A N 1
ATOM 771 C CA . ASN A 1 96 ? 15.928 -14.489 -0.749 1.00 55.44 96 ASN A CA 1
ATOM 772 C C . ASN A 1 96 ? 15.909 -12.981 -1.049 1.00 55.44 96 ASN A C 1
ATOM 774 O O . ASN A 1 96 ? 16.906 -12.433 -1.523 1.00 55.44 96 ASN A O 1
ATOM 778 N N . ARG A 1 97 ? 14.809 -12.284 -0.730 1.00 61.53 97 ARG A N 1
ATOM 779 C CA . ARG A 1 97 ? 14.713 -10.820 -0.852 1.00 61.53 97 ARG A CA 1
ATOM 780 C C . ARG A 1 97 ? 15.710 -10.124 0.062 1.00 61.53 97 ARG A C 1
ATOM 782 O O . ARG A 1 97 ? 16.344 -9.178 -0.384 1.00 61.53 97 ARG A O 1
ATOM 789 N N . SER A 1 98 ? 15.895 -10.608 1.291 1.00 59.78 98 SER A N 1
ATOM 790 C CA . SER A 1 98 ? 16.877 -10.046 2.222 1.00 59.78 98 SER A CA 1
ATOM 791 C C . SER A 1 98 ? 18.313 -10.270 1.747 1.00 59.78 98 SER A C 1
ATOM 793 O O . SER A 1 98 ? 19.163 -9.424 1.989 1.00 59.78 98 SER A O 1
ATOM 795 N N . VAL A 1 99 ? 18.602 -11.378 1.053 1.00 64.75 99 VAL A N 1
ATOM 796 C CA . VAL A 1 99 ? 19.943 -11.655 0.510 1.00 64.75 99 VAL A CA 1
ATOM 797 C C . VAL A 1 99 ? 20.259 -10.711 -0.646 1.00 64.75 99 VAL A C 1
ATOM 799 O O . VAL A 1 99 ? 21.271 -10.020 -0.597 1.00 64.75 99 VAL A O 1
ATOM 802 N N . ILE A 1 100 ? 19.371 -10.616 -1.641 1.00 63.34 100 ILE A N 1
ATOM 803 C CA . ILE A 1 100 ? 19.543 -9.691 -2.777 1.00 63.34 100 ILE A CA 1
ATOM 804 C C . ILE A 1 100 ? 19.531 -8.245 -2.284 1.00 63.34 100 ILE A C 1
ATOM 806 O O . ILE A 1 100 ? 20.337 -7.421 -2.701 1.00 63.34 100 ILE A O 1
ATOM 810 N N . GLY A 1 101 ? 18.629 -7.947 -1.355 1.00 61.53 101 GLY A N 1
ATOM 811 C CA . GLY A 1 101 ? 18.477 -6.628 -0.782 1.00 61.53 101 GLY A CA 1
ATOM 812 C C . GLY A 1 101 ? 19.621 -6.202 0.125 1.00 61.53 101 GLY A C 1
ATOM 813 O O . GLY A 1 101 ? 19.702 -5.014 0.369 1.00 61.53 101 GLY A O 1
ATOM 814 N N . LYS A 1 102 ? 20.504 -7.106 0.584 1.00 71.44 102 LYS A N 1
ATOM 815 C CA . LYS A 1 102 ? 21.744 -6.765 1.309 1.00 71.44 102 LYS A CA 1
ATOM 816 C C . LYS A 1 102 ? 22.876 -6.332 0.378 1.00 71.44 102 LYS A C 1
ATOM 818 O O . LYS A 1 102 ? 23.760 -5.601 0.818 1.00 71.44 102 LYS A O 1
ATOM 823 N N . ASP A 1 103 ? 22.861 -6.749 -0.886 1.00 79.31 103 ASP A N 1
ATOM 824 C CA . ASP A 1 103 ? 23.878 -6.350 -1.858 1.00 79.31 103 ASP A CA 1
ATOM 825 C C . ASP A 1 103 ? 23.569 -4.950 -2.415 1.00 79.31 103 ASP A C 1
ATOM 827 O O . ASP A 1 103 ? 22.711 -4.753 -3.277 1.00 79.31 103 ASP A O 1
ATOM 831 N N . GLU A 1 104 ? 24.285 -3.947 -1.903 1.00 80.50 104 GLU A N 1
ATOM 832 C CA . GLU A 1 104 ? 24.128 -2.548 -2.310 1.00 80.50 104 GLU A CA 1
ATOM 833 C C . GLU A 1 104 ? 24.421 -2.326 -3.802 1.00 80.50 104 GLU A C 1
ATOM 835 O O . GLU A 1 104 ? 23.782 -1.480 -4.430 1.00 80.50 104 GLU A O 1
ATOM 840 N N . ASN A 1 105 ? 25.317 -3.114 -4.404 1.00 80.31 105 ASN A N 1
ATOM 841 C CA . ASN A 1 105 ? 25.634 -2.994 -5.825 1.00 80.31 105 ASN A CA 1
ATOM 842 C C . ASN A 1 105 ? 24.502 -3.548 -6.691 1.00 80.31 105 ASN A C 1
ATOM 844 O O . ASN A 1 105 ? 24.094 -2.892 -7.650 1.00 80.31 105 ASN A O 1
ATOM 848 N N . ALA A 1 106 ? 23.949 -4.707 -6.323 1.00 81.00 106 ALA A N 1
ATOM 849 C CA . ALA A 1 106 ? 22.790 -5.277 -7.009 1.00 81.00 106 ALA A CA 1
ATOM 850 C C . ALA A 1 106 ? 21.582 -4.328 -6.944 1.00 81.00 106 ALA A C 1
ATOM 852 O O . ALA A 1 106 ? 20.917 -4.081 -7.951 1.00 81.00 106 ALA A O 1
ATOM 853 N N . VAL A 1 107 ? 21.341 -3.727 -5.774 1.00 83.56 107 VAL A N 1
ATOM 854 C CA . VAL A 1 107 ? 20.271 -2.743 -5.577 1.00 83.56 107 VAL A CA 1
ATOM 855 C C . VAL A 1 107 ? 20.482 -1.491 -6.438 1.00 83.56 107 VAL A C 1
ATOM 857 O O . VAL A 1 107 ? 19.557 -1.066 -7.131 1.00 83.56 107 VAL A O 1
ATOM 860 N N . ARG A 1 108 ? 21.690 -0.914 -6.457 1.00 85.94 108 ARG A N 1
ATOM 861 C CA . ARG A 1 108 ? 22.001 0.253 -7.304 1.00 85.94 108 ARG A CA 1
ATOM 862 C C . ARG A 1 108 ? 21.871 -0.053 -8.792 1.00 85.94 108 ARG A C 1
ATOM 864 O O . ARG A 1 108 ? 21.407 0.801 -9.542 1.00 85.94 108 ARG A O 1
ATOM 871 N N . GLN A 1 109 ? 22.237 -1.261 -9.212 1.00 84.94 109 GLN A N 1
ATOM 872 C CA . GLN A 1 109 ? 22.076 -1.697 -10.595 1.00 84.94 109 GLN A CA 1
ATOM 873 C C . GLN A 1 109 ? 20.597 -1.808 -10.988 1.00 84.94 109 GLN A C 1
ATOM 875 O O . GLN A 1 109 ? 20.219 -1.381 -12.074 1.00 84.94 109 GLN A O 1
ATOM 880 N N . LEU A 1 110 ? 19.738 -2.329 -10.107 1.00 85.62 110 LEU A N 1
ATOM 881 C CA . LEU A 1 110 ? 18.291 -2.347 -10.351 1.00 85.62 110 LEU A CA 1
ATOM 882 C C . LEU A 1 110 ? 17.706 -0.931 -10.405 1.00 85.62 110 LEU A C 1
ATOM 884 O O . LEU A 1 110 ? 16.859 -0.650 -11.248 1.00 85.62 110 LEU A O 1
ATOM 888 N N . ILE A 1 111 ? 18.178 -0.027 -9.541 1.00 89.25 111 ILE A N 1
ATOM 889 C CA . ILE A 1 111 ? 17.766 1.381 -9.562 1.00 89.25 111 ILE A CA 1
ATOM 890 C C . ILE A 1 111 ? 18.200 2.057 -10.869 1.00 89.25 111 ILE A C 1
ATOM 892 O O . ILE A 1 111 ? 17.406 2.784 -11.455 1.00 89.25 111 ILE A O 1
ATOM 896 N N . SER A 1 112 ? 19.414 1.815 -11.373 1.00 88.44 112 SER A N 1
ATOM 897 C CA . SER A 1 112 ? 19.868 2.425 -12.634 1.00 88.44 112 SER A CA 1
ATOM 898 C C . SER A 1 112 ? 19.103 1.906 -13.857 1.00 88.44 112 SER A C 1
ATOM 900 O O . SER A 1 112 ? 18.914 2.640 -14.828 1.00 88.44 112 SER A O 1
ATOM 902 N N . MET A 1 113 ? 18.596 0.670 -13.798 1.00 88.12 113 MET A N 1
ATOM 903 C CA . MET A 1 113 ? 17.782 0.076 -14.861 1.00 88.12 113 MET A CA 1
ATOM 904 C C . MET A 1 113 ? 16.415 0.752 -15.042 1.00 88.12 113 MET A C 1
ATOM 906 O O . MET A 1 113 ? 15.869 0.684 -16.141 1.00 88.12 113 MET A O 1
ATOM 910 N N . ILE A 1 114 ? 15.870 1.445 -14.031 1.00 90.62 114 ILE A N 1
ATOM 911 C CA . ILE A 1 114 ? 14.571 2.133 -14.186 1.00 90.62 114 ILE A CA 1
ATOM 912 C C . ILE A 1 114 ? 14.659 3.372 -15.082 1.00 90.62 114 ILE A C 1
ATOM 914 O O . ILE A 1 114 ? 13.641 3.835 -15.579 1.00 90.62 114 ILE A O 1
ATOM 918 N N . THR A 1 115 ? 15.864 3.898 -15.302 1.00 88.81 115 THR A N 1
ATOM 919 C CA . THR A 1 115 ? 16.139 5.010 -16.227 1.00 88.81 115 THR A CA 1
ATOM 920 C C . THR A 1 115 ? 16.740 4.533 -17.552 1.00 88.81 115 THR A C 1
ATOM 922 O O . THR A 1 115 ? 17.375 5.315 -18.249 1.00 88.81 115 THR A O 1
ATOM 925 N N . SER A 1 116 ? 16.610 3.244 -17.880 1.00 89.25 116 SER A N 1
ATOM 926 C CA . SER A 1 116 ? 17.089 2.690 -19.150 1.00 89.25 116 SER A CA 1
ATOM 927 C C . SER A 1 116 ? 16.243 3.175 -20.331 1.00 89.25 116 SER A C 1
ATOM 929 O O . SER A 1 116 ? 15.028 3.286 -20.215 1.00 89.25 116 SER A O 1
ATOM 931 N N . ASP A 1 117 ? 16.869 3.344 -21.498 1.00 85.25 117 ASP A N 1
ATOM 932 C CA . ASP A 1 117 ? 16.167 3.643 -22.757 1.00 85.25 117 ASP A CA 1
ATOM 933 C C . ASP A 1 117 ? 15.289 2.474 -23.248 1.00 85.25 117 ASP A C 1
ATOM 935 O O . ASP A 1 117 ? 14.461 2.629 -24.147 1.00 85.25 117 ASP A O 1
ATOM 939 N N . ASN A 1 118 ? 15.468 1.271 -22.686 1.00 83.19 118 ASN A N 1
ATOM 940 C CA . ASN A 1 118 ? 14.660 0.110 -23.030 1.00 83.19 118 ASN A CA 1
ATOM 941 C C . ASN A 1 118 ? 13.481 -0.045 -22.064 1.00 83.19 118 ASN A C 1
ATOM 943 O O . ASN A 1 118 ? 13.636 -0.515 -20.936 1.00 83.19 118 ASN A O 1
ATOM 947 N N . ARG A 1 119 ? 12.275 0.229 -22.566 1.00 81.25 119 ARG A N 1
ATOM 948 C CA . ARG A 1 119 ? 11.010 0.065 -21.838 1.00 81.25 119 ARG A CA 1
ATOM 949 C C . ARG A 1 119 ? 10.862 -1.285 -21.120 1.00 81.25 119 ARG A C 1
ATOM 951 O O . ARG A 1 119 ? 10.379 -1.314 -19.993 1.00 81.25 119 ARG A O 1
ATOM 958 N N . HIS A 1 120 ? 11.269 -2.396 -21.739 1.00 81.81 120 HIS A N 1
ATOM 959 C CA . HIS A 1 120 ? 11.144 -3.719 -21.112 1.00 81.81 120 HIS A CA 1
ATOM 960 C C . HIS A 1 120 ? 12.078 -3.852 -19.905 1.00 81.81 120 HIS A C 1
ATOM 962 O O . HIS A 1 120 ? 11.713 -4.466 -18.907 1.00 81.81 120 HIS A O 1
ATOM 968 N N . VAL A 1 121 ? 13.269 -3.248 -19.973 1.00 81.56 121 VAL A N 1
ATOM 969 C CA . VAL A 1 121 ? 14.217 -3.214 -18.851 1.00 81.56 121 VAL A CA 1
ATOM 970 C C . VAL A 1 121 ? 13.637 -2.396 -17.700 1.00 81.56 121 VAL A C 1
ATOM 972 O O . VAL A 1 121 ? 13.678 -2.857 -16.562 1.00 81.56 121 VAL A O 1
ATOM 975 N N . VAL A 1 122 ? 13.028 -1.242 -17.994 1.00 83.62 122 VAL A N 1
ATOM 976 C CA . VAL A 1 122 ? 12.360 -0.401 -16.987 1.00 83.62 122 VAL A CA 1
ATOM 977 C C . VAL A 1 122 ? 11.235 -1.165 -16.289 1.00 83.62 122 VAL A C 1
ATOM 979 O O . VAL A 1 122 ? 11.179 -1.191 -15.059 1.00 83.62 122 VAL A O 1
ATOM 982 N N . GLU A 1 123 ? 10.366 -1.829 -17.053 1.00 80.38 123 GLU A N 1
ATOM 983 C CA . GLU A 1 123 ? 9.236 -2.595 -16.520 1.00 80.38 123 GLU A CA 1
ATOM 984 C C . GLU A 1 123 ? 9.705 -3.740 -15.610 1.00 80.38 123 GLU A C 1
ATOM 986 O O . GLU A 1 123 ? 9.268 -3.844 -14.461 1.00 80.38 123 GLU A O 1
ATOM 991 N N . GLN A 1 124 ? 10.651 -4.563 -16.076 1.00 80.25 124 GLN A N 1
ATOM 992 C CA . GLN A 1 124 ? 11.175 -5.680 -15.284 1.00 80.25 124 GLN A CA 1
ATOM 993 C C . GLN A 1 124 ? 11.925 -5.204 -14.035 1.00 80.25 124 GLN A C 1
ATOM 995 O O . GLN A 1 124 ? 11.765 -5.790 -12.960 1.00 80.25 124 GLN A O 1
ATOM 1000 N N . ALA A 1 125 ? 12.689 -4.113 -14.137 1.00 85.31 125 ALA A N 1
ATOM 1001 C CA . ALA A 1 125 ? 13.349 -3.509 -12.987 1.00 85.31 125 ALA A CA 1
ATOM 1002 C C . ALA A 1 125 ? 12.325 -3.026 -11.951 1.00 85.31 125 ALA A C 1
ATOM 1004 O O . ALA A 1 125 ? 12.470 -3.312 -10.764 1.00 85.31 125 ALA A O 1
ATOM 1005 N N . CYS A 1 126 ? 11.244 -2.373 -12.382 1.00 86.44 126 CYS A N 1
ATOM 1006 C CA . CYS A 1 126 ? 10.178 -1.917 -11.490 1.00 86.44 126 CYS A CA 1
ATOM 1007 C C . CYS A 1 126 ? 9.440 -3.075 -10.802 1.00 86.44 126 CYS A C 1
ATOM 1009 O O . CYS A 1 126 ? 9.153 -2.996 -9.604 1.00 86.44 126 CYS A O 1
ATOM 1011 N N . VAL A 1 127 ? 9.165 -4.174 -11.512 1.00 82.25 127 VAL A N 1
ATOM 1012 C CA . VAL A 1 127 ? 8.558 -5.386 -10.929 1.00 82.25 127 VAL A CA 1
ATOM 1013 C C . VAL A 1 127 ? 9.482 -6.025 -9.887 1.00 82.25 127 VAL A C 1
ATOM 1015 O O . VAL A 1 127 ? 9.028 -6.389 -8.793 1.00 82.25 127 VAL A O 1
ATOM 1018 N N . ALA A 1 128 ? 10.779 -6.127 -10.187 1.00 81.88 128 ALA A N 1
ATOM 1019 C CA . ALA A 1 128 ? 11.779 -6.649 -9.259 1.00 81.88 128 ALA A CA 1
ATOM 1020 C C . ALA A 1 128 ? 11.896 -5.764 -8.009 1.00 81.88 128 ALA A C 1
ATOM 1022 O O . ALA A 1 128 ? 11.789 -6.262 -6.887 1.00 81.88 128 ALA A O 1
ATOM 1023 N N . LEU A 1 129 ? 12.020 -4.448 -8.195 1.00 87.44 129 LEU A N 1
ATOM 1024 C CA . LEU A 1 129 ? 12.084 -3.468 -7.113 1.00 87.44 129 LEU A CA 1
ATOM 1025 C C . LEU A 1 129 ? 10.827 -3.494 -6.248 1.00 87.44 129 LEU A C 1
ATOM 1027 O O . LEU A 1 129 ? 10.942 -3.527 -5.030 1.00 87.44 129 LEU A O 1
ATOM 1031 N N . SER A 1 130 ? 9.637 -3.560 -6.847 1.00 85.75 130 SER A N 1
ATOM 1032 C CA . SER A 1 130 ? 8.376 -3.653 -6.098 1.00 85.75 130 SER A CA 1
ATOM 1033 C C . SER A 1 130 ? 8.292 -4.958 -5.306 1.00 85.75 130 SER A C 1
ATOM 1035 O O . SER A 1 130 ? 7.810 -4.981 -4.179 1.00 85.75 130 SER A O 1
ATOM 1037 N N . SER A 1 131 ? 8.799 -6.062 -5.854 1.00 83.50 131 SER A N 1
ATOM 1038 C CA . SER A 1 131 ? 8.832 -7.348 -5.151 1.00 83.50 131 SER A CA 1
ATOM 1039 C C . SER A 1 131 ? 9.796 -7.335 -3.963 1.00 83.50 131 SER A C 1
ATOM 1041 O O . SER A 1 131 ? 9.460 -7.865 -2.901 1.00 83.50 131 SER A O 1
ATOM 1043 N N . LEU A 1 132 ? 10.968 -6.717 -4.131 1.00 84.06 132 LEU A N 1
ATOM 1044 C CA . LEU A 1 132 ? 11.998 -6.555 -3.102 1.00 84.06 132 LEU A CA 1
ATOM 1045 C C . LEU A 1 132 ? 11.565 -5.571 -2.006 1.00 84.06 132 LEU A C 1
ATOM 1047 O O . LEU A 1 132 ? 11.696 -5.873 -0.824 1.00 84.06 132 LEU A O 1
ATOM 1051 N N . ALA A 1 133 ? 10.975 -4.441 -2.397 1.00 86.62 133 ALA A N 1
ATOM 1052 C CA . ALA A 1 133 ? 10.538 -3.354 -1.523 1.00 86.62 133 ALA A CA 1
ATOM 1053 C C . ALA A 1 133 ? 9.475 -3.761 -0.497 1.00 86.62 133 ALA A C 1
ATOM 1055 O O . ALA A 1 133 ? 9.235 -3.019 0.445 1.00 86.62 133 ALA A O 1
ATOM 1056 N N . ARG A 1 134 ? 8.829 -4.924 -0.647 1.00 83.19 134 ARG A N 1
ATOM 1057 C CA . ARG A 1 134 ? 7.882 -5.442 0.356 1.00 83.19 134 ARG A CA 1
ATOM 1058 C C . ARG A 1 134 ? 8.548 -5.782 1.689 1.00 83.19 134 ARG A C 1
ATOM 1060 O O . ARG A 1 134 ? 7.844 -5.877 2.688 1.00 83.19 134 ARG A O 1
ATOM 1067 N N . ASP A 1 135 ? 9.859 -6.010 1.692 1.00 84.06 135 ASP A N 1
ATOM 1068 C CA . ASP A 1 135 ? 10.646 -6.147 2.913 1.00 84.06 135 ASP A CA 1
ATOM 1069 C C . ASP A 1 135 ? 11.107 -4.767 3.403 1.00 84.06 135 ASP A C 1
ATOM 1071 O O . ASP A 1 135 ? 11.669 -3.980 2.640 1.00 84.06 135 ASP A O 1
ATOM 1075 N N . VAL A 1 136 ? 10.889 -4.476 4.688 1.00 84.25 136 VAL A N 1
ATOM 1076 C CA . VAL A 1 136 ? 11.200 -3.163 5.279 1.00 84.25 136 VAL A CA 1
ATOM 1077 C C . VAL A 1 136 ? 12.702 -2.864 5.245 1.00 84.25 136 VAL A C 1
ATOM 1079 O O . VAL A 1 136 ? 13.094 -1.722 4.999 1.00 84.25 136 VAL A O 1
ATOM 1082 N N . GLY A 1 137 ? 13.555 -3.871 5.462 1.00 86.88 137 GLY A N 1
ATOM 1083 C CA . GLY A 1 137 ? 15.008 -3.711 5.425 1.00 86.88 137 GLY A CA 1
ATOM 1084 C C . GLY A 1 137 ? 15.490 -3.336 4.027 1.00 86.88 137 GLY A C 1
ATOM 1085 O O . GLY A 1 137 ? 16.239 -2.371 3.864 1.00 86.88 137 GLY A O 1
ATOM 1086 N N . VAL A 1 138 ? 14.984 -4.035 3.010 1.00 86.94 138 VAL A N 1
ATOM 1087 C CA . VAL A 1 138 ? 15.307 -3.737 1.609 1.00 86.94 138 VAL A CA 1
ATOM 1088 C C . VAL A 1 138 ? 14.731 -2.391 1.172 1.00 86.94 138 VAL A C 1
ATOM 1090 O O . VAL A 1 138 ? 15.430 -1.617 0.523 1.00 86.94 138 VAL A O 1
ATOM 1093 N N . ALA A 1 139 ? 13.505 -2.045 1.574 1.00 89.75 139 ALA A N 1
ATOM 1094 C CA . ALA A 1 139 ? 12.921 -0.729 1.308 1.00 89.75 139 ALA A CA 1
ATOM 1095 C C . ALA A 1 139 ? 13.776 0.411 1.880 1.00 89.75 139 ALA A C 1
ATOM 1097 O O . ALA A 1 139 ? 14.039 1.398 1.194 1.00 89.75 139 ALA A O 1
ATOM 1098 N N . MET A 1 140 ? 14.277 0.265 3.110 1.00 89.50 140 MET A N 1
ATOM 1099 C CA . MET A 1 140 ? 15.192 1.245 3.700 1.00 89.50 140 MET A CA 1
ATOM 1100 C C . MET A 1 140 ? 16.514 1.342 2.927 1.00 89.50 140 MET A C 1
ATOM 1102 O O . MET A 1 140 ? 17.033 2.446 2.747 1.00 89.50 140 MET A O 1
ATOM 1106 N N . GLN A 1 141 ? 17.038 0.222 2.424 1.00 89.69 141 GLN A N 1
ATOM 1107 C CA . GLN A 1 141 ? 18.232 0.217 1.579 1.00 89.69 141 GLN A CA 1
ATOM 1108 C C . GLN A 1 141 ? 17.996 0.880 0.216 1.00 89.69 141 GLN A C 1
ATOM 1110 O O . GLN A 1 141 ? 18.852 1.636 -0.239 1.00 89.69 141 GLN A O 1
ATOM 1115 N N . LEU A 1 142 ? 16.830 0.679 -0.403 1.00 91.19 142 LEU A N 1
ATOM 1116 C CA . LEU A 1 142 ? 16.438 1.377 -1.632 1.00 91.19 142 LEU A CA 1
ATOM 1117 C C . LEU A 1 142 ? 16.408 2.893 -1.432 1.00 91.19 142 LEU A C 1
ATOM 1119 O O . LEU A 1 142 ? 16.933 3.636 -2.261 1.00 91.19 142 LEU A O 1
ATOM 1123 N N . MET A 1 143 ? 15.868 3.348 -0.298 1.00 93.19 143 MET A N 1
ATOM 1124 C CA . MET A 1 143 ? 15.894 4.765 0.070 1.00 93.19 143 MET A CA 1
ATOM 1125 C C . MET A 1 143 ? 17.321 5.278 0.289 1.00 93.19 143 MET A C 1
ATOM 1127 O O . MET A 1 143 ? 17.631 6.384 -0.136 1.00 93.19 143 MET A O 1
ATOM 1131 N N . LYS A 1 144 ? 18.201 4.481 0.913 1.00 90.81 144 LYS A N 1
ATOM 1132 C CA . LYS A 1 144 ? 19.626 4.819 1.091 1.00 90.81 144 LYS A CA 1
ATOM 1133 C C . LYS A 1 144 ? 20.376 4.904 -0.247 1.00 90.81 144 LYS A C 1
ATOM 1135 O O . LYS A 1 144 ? 21.319 5.677 -0.361 1.00 90.81 144 LYS A O 1
ATOM 1140 N N . CYS A 1 145 ? 19.962 4.125 -1.244 1.00 89.88 145 CYS A N 1
ATOM 1141 C CA . CYS A 1 145 ? 20.524 4.136 -2.596 1.00 89.88 145 CYS A CA 1
ATOM 1142 C C . CYS A 1 145 ? 19.881 5.191 -3.519 1.00 89.88 145 CYS A C 1
ATOM 1144 O O . CYS A 1 145 ? 20.025 5.092 -4.735 1.00 89.88 145 CYS A O 1
ATOM 1146 N N . ASP A 1 146 ? 19.162 6.172 -2.964 1.00 90.50 146 ASP A N 1
ATOM 1147 C CA . ASP A 1 146 ? 18.553 7.295 -3.685 1.00 90.50 146 ASP A CA 1
ATOM 1148 C C . ASP A 1 146 ? 17.575 6.905 -4.808 1.00 90.50 146 ASP A C 1
ATOM 1150 O O . ASP A 1 146 ? 17.465 7.604 -5.819 1.00 90.50 146 ASP A O 1
ATOM 1154 N N . ILE A 1 147 ? 16.779 5.842 -4.616 1.00 93.12 147 ILE A N 1
ATOM 1155 C CA . ILE A 1 147 ? 15.743 5.420 -5.585 1.00 93.12 147 ILE A CA 1
ATOM 1156 C C . ILE A 1 147 ? 14.770 6.548 -5.982 1.00 93.12 147 ILE A C 1
ATOM 1158 O O . ILE A 1 147 ? 14.210 6.540 -7.081 1.00 93.12 147 ILE A O 1
ATOM 1162 N N . MET A 1 148 ? 14.585 7.545 -5.114 1.00 93.62 148 MET A N 1
ATOM 1163 C CA . MET A 1 148 ? 13.670 8.665 -5.330 1.00 93.62 148 MET A CA 1
ATOM 1164 C C . MET A 1 148 ? 14.020 9.497 -6.562 1.00 93.62 148 MET A C 1
ATOM 1166 O O . MET A 1 148 ? 13.121 9.861 -7.312 1.00 93.62 148 MET A O 1
ATOM 1170 N N . LYS A 1 149 ? 15.305 9.764 -6.822 1.00 92.00 149 LYS A N 1
ATOM 1171 C CA . LYS A 1 149 ? 15.710 10.637 -7.935 1.00 92.00 149 LYS A CA 1
ATOM 1172 C C . LYS A 1 149 ? 15.440 9.989 -9.306 1.00 92.00 149 LYS A C 1
ATOM 1174 O O . LYS A 1 149 ? 14.811 10.640 -10.144 1.00 92.00 149 LYS A O 1
ATOM 1179 N N . PRO A 1 150 ? 15.822 8.722 -9.557 1.00 92.38 150 PRO A N 1
ATOM 1180 C CA . PRO A 1 150 ? 15.410 7.993 -10.757 1.00 92.38 150 PRO A CA 1
ATOM 1181 C C . PRO A 1 150 ? 13.883 7.885 -10.891 1.00 92.38 150 PRO A C 1
ATOM 1183 O O . PRO A 1 150 ? 13.340 8.146 -11.961 1.00 92.38 150 PRO A O 1
ATOM 1186 N N . THR A 1 151 ? 13.177 7.620 -9.787 1.00 93.19 151 THR A N 1
ATOM 1187 C CA . THR A 1 151 ? 11.706 7.540 -9.757 1.00 93.19 151 THR A CA 1
ATOM 1188 C C . THR A 1 151 ? 11.065 8.857 -10.205 1.00 93.19 151 THR A C 1
ATOM 1190 O O . THR A 1 151 ? 10.297 8.883 -11.161 1.00 93.19 151 THR A O 1
ATOM 1193 N N . GLU A 1 152 ? 11.411 9.978 -9.569 1.00 93.19 152 GLU A N 1
ATOM 1194 C CA . GLU A 1 152 ? 10.897 11.313 -9.907 1.00 93.19 152 GLU A CA 1
ATOM 1195 C C . GLU A 1 152 ? 11.239 11.742 -11.341 1.00 93.19 152 GLU A C 1
ATOM 1197 O O . GLU A 1 152 ? 10.507 12.537 -11.936 1.00 93.19 152 GLU A O 1
ATOM 1202 N N . THR A 1 153 ? 12.335 11.222 -11.899 1.00 92.00 153 THR A N 1
ATOM 1203 C CA . THR A 1 153 ? 12.724 11.461 -13.295 1.00 92.00 153 THR A CA 1
ATOM 1204 C C . THR A 1 153 ? 11.750 10.777 -14.249 1.00 92.00 153 THR A C 1
ATOM 1206 O O . THR A 1 153 ? 11.171 11.435 -15.112 1.00 92.00 153 THR A O 1
ATOM 1209 N N . VAL A 1 154 ? 11.500 9.481 -14.051 1.00 92.56 154 VAL A N 1
ATOM 1210 C CA . VAL A 1 154 ? 10.606 8.693 -14.913 1.00 92.56 154 VAL A CA 1
ATOM 1211 C C . VAL A 1 154 ? 9.143 9.106 -14.746 1.00 92.56 154 VAL A C 1
ATOM 1213 O O . VAL A 1 154 ? 8.399 9.116 -15.720 1.00 92.56 154 VAL A O 1
ATOM 1216 N N . LEU A 1 155 ? 8.721 9.553 -13.557 1.00 93.50 155 LEU A N 1
ATOM 1217 C CA . LEU A 1 155 ? 7.368 10.093 -13.345 1.00 93.50 155 LEU A CA 1
ATOM 1218 C C . LEU A 1 155 ? 7.058 11.340 -14.196 1.00 93.50 155 LEU A C 1
ATOM 1220 O O . LEU A 1 155 ? 5.890 11.700 -14.340 1.00 93.50 155 LEU A O 1
ATOM 1224 N N . LYS A 1 156 ? 8.081 12.006 -14.749 1.00 91.19 156 LYS A N 1
ATOM 1225 C CA . LYS A 1 156 ? 7.943 13.136 -15.684 1.00 91.19 156 LYS A CA 1
ATOM 1226 C C . LYS A 1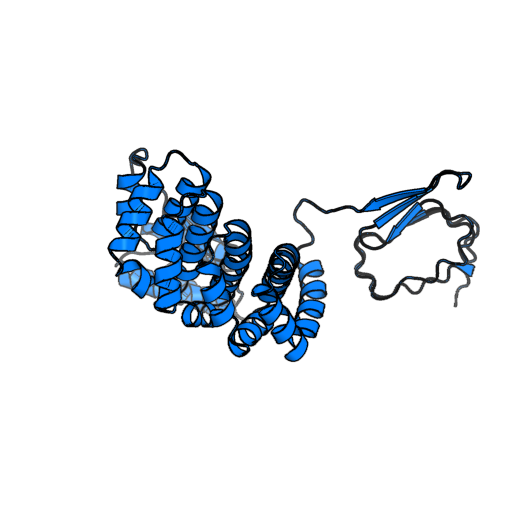 156 ? 8.001 12.706 -17.159 1.00 91.19 156 LYS A C 1
ATOM 1228 O O . LYS A 1 156 ? 7.852 13.564 -18.027 1.00 91.19 156 LYS A O 1
ATOM 1233 N N . SER A 1 157 ? 8.223 11.419 -17.442 1.00 89.12 157 SER A N 1
ATOM 1234 C CA . SER A 1 157 ? 8.232 10.854 -18.798 1.00 89.12 157 SER A CA 1
ATOM 1235 C C . SER A 1 157 ? 6.859 10.994 -19.461 1.00 89.12 157 SER A C 1
ATOM 1237 O O . SER A 1 157 ? 5.817 10.994 -18.803 1.00 89.12 157 SER A O 1
ATOM 1239 N N . SER A 1 158 ? 6.853 11.100 -20.789 1.00 86.12 158 SER A N 1
ATOM 1240 C CA . SER A 1 158 ? 5.634 11.081 -21.603 1.00 86.12 158 SER A CA 1
ATOM 1241 C C . SER A 1 158 ? 5.122 9.662 -21.876 1.00 86.12 158 SER A C 1
ATOM 1243 O O . SER A 1 158 ? 4.002 9.510 -22.368 1.00 86.12 158 SER A O 1
ATOM 1245 N N . ALA A 1 159 ? 5.909 8.627 -21.558 1.00 90.00 159 ALA A N 1
ATOM 1246 C CA . ALA A 1 159 ? 5.561 7.231 -21.781 1.00 90.00 159 ALA A CA 1
ATOM 1247 C C . ALA A 1 159 ? 4.702 6.679 -20.622 1.00 90.00 159 ALA A C 1
ATOM 1249 O O . ALA A 1 159 ? 5.213 6.454 -19.522 1.00 90.00 159 ALA A O 1
ATOM 1250 N N . PRO A 1 160 ? 3.399 6.406 -20.831 1.00 90.88 160 PRO A N 1
ATOM 1251 C CA . PRO A 1 160 ? 2.500 6.012 -19.746 1.00 90.88 160 PRO A CA 1
ATOM 1252 C C . PRO A 1 160 ? 2.878 4.672 -19.108 1.00 90.88 160 PRO A C 1
ATOM 1254 O O . PRO A 1 160 ? 2.664 4.494 -17.916 1.00 90.88 160 PRO A O 1
ATOM 1257 N N . ASP A 1 161 ? 3.458 3.745 -19.867 1.00 89.69 161 ASP A N 1
ATOM 1258 C CA . ASP A 1 161 ? 3.799 2.409 -19.372 1.00 89.69 161 ASP A CA 1
ATOM 1259 C C . ASP A 1 161 ? 5.013 2.415 -18.426 1.00 89.69 161 ASP A C 1
ATOM 1261 O O . ASP A 1 161 ? 5.026 1.704 -17.417 1.00 89.69 161 ASP A O 1
ATOM 1265 N N . GLU A 1 162 ? 5.996 3.281 -18.686 1.00 90.88 162 GLU A N 1
ATOM 1266 C CA . GLU A 1 162 ? 7.121 3.527 -17.774 1.00 90.88 162 GLU A CA 1
ATOM 1267 C C . GLU A 1 162 ? 6.630 4.194 -16.487 1.00 90.88 162 GLU A C 1
ATOM 1269 O O . GLU A 1 162 ? 6.961 3.760 -15.382 1.00 90.88 162 GLU A O 1
ATOM 1274 N N . VAL A 1 163 ? 5.764 5.204 -16.626 1.00 94.75 163 VAL A N 1
ATOM 1275 C CA . VAL A 1 163 ? 5.149 5.905 -15.493 1.00 94.75 163 VAL A CA 1
ATOM 1276 C C . VAL A 1 163 ? 4.337 4.941 -14.626 1.00 94.75 163 VAL A C 1
ATOM 1278 O O . VAL A 1 163 ? 4.452 4.982 -13.404 1.00 94.75 163 VAL A O 1
ATOM 1281 N N . ILE A 1 164 ? 3.545 4.045 -15.227 1.00 93.81 164 ILE A N 1
ATOM 1282 C CA . ILE A 1 164 ? 2.790 3.014 -14.497 1.00 93.81 164 ILE A CA 1
ATOM 1283 C C . ILE A 1 164 ? 3.742 2.089 -13.737 1.00 93.81 164 ILE A C 1
ATOM 1285 O O . ILE A 1 164 ? 3.514 1.833 -12.555 1.00 93.81 164 ILE A O 1
ATOM 1289 N N . SER A 1 165 ? 4.806 1.619 -14.390 1.00 91.62 165 SER A N 1
ATOM 1290 C CA . SER A 1 165 ? 5.794 0.718 -13.787 1.00 91.62 165 SER A CA 1
ATOM 1291 C C . SER A 1 165 ? 6.450 1.352 -12.558 1.00 91.62 165 SER A C 1
ATOM 1293 O O . SER A 1 165 ? 6.486 0.756 -11.482 1.00 91.62 165 SER A O 1
ATOM 1295 N N . VAL A 1 166 ? 6.880 2.608 -12.671 1.00 95.38 166 VAL A N 1
ATOM 1296 C CA . VAL A 1 166 ? 7.498 3.334 -11.556 1.00 95.38 166 VAL A CA 1
ATOM 1297 C C . VAL A 1 166 ? 6.484 3.681 -10.465 1.00 95.38 166 VAL A C 1
ATOM 1299 O O . VAL A 1 166 ? 6.793 3.563 -9.279 1.00 95.38 166 V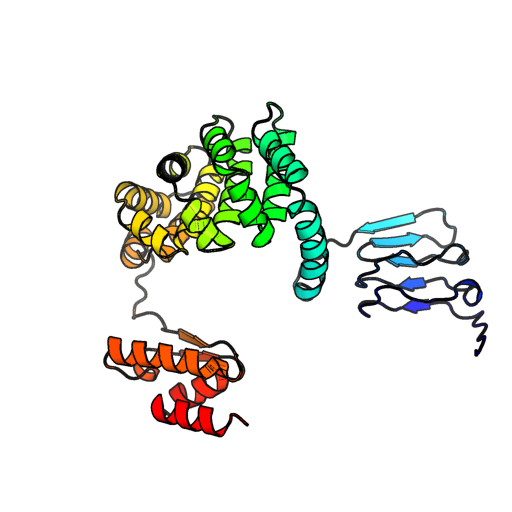AL A O 1
ATOM 1302 N N . LEU A 1 167 ? 5.243 4.032 -10.818 1.00 96.19 167 LEU A N 1
ATOM 1303 C CA . LEU A 1 167 ? 4.188 4.244 -9.825 1.00 96.19 167 LEU A CA 1
ATOM 1304 C C . LEU A 1 167 ? 3.909 2.982 -8.997 1.00 96.19 167 LEU A C 1
ATOM 1306 O O . LEU A 1 167 ? 3.623 3.116 -7.812 1.00 96.19 167 LEU A O 1
ATOM 1310 N N . GLN A 1 168 ? 4.034 1.771 -9.551 1.00 92.81 168 GLN A N 1
ATOM 1311 C CA . GLN A 1 168 ? 3.893 0.531 -8.769 1.00 92.81 168 GLN A CA 1
ATOM 1312 C C . GLN A 1 168 ? 4.967 0.405 -7.678 1.00 92.81 168 GLN A C 1
ATOM 1314 O O . GLN A 1 168 ? 4.659 -0.002 -6.550 1.00 92.81 168 GLN A O 1
ATOM 1319 N N . VAL A 1 169 ? 6.201 0.823 -7.979 1.00 94.38 169 VAL A N 1
ATOM 1320 C CA . VAL A 1 169 ? 7.288 0.893 -6.991 1.00 94.38 169 VAL A CA 1
ATOM 1321 C C . VAL A 1 169 ? 6.926 1.896 -5.896 1.00 94.38 169 VAL A C 1
ATOM 1323 O O . VAL A 1 169 ? 7.014 1.570 -4.711 1.00 94.38 169 VAL A O 1
ATOM 1326 N N . VAL A 1 170 ? 6.434 3.081 -6.279 1.00 96.31 170 VAL A N 1
ATOM 1327 C CA . VAL A 1 170 ? 6.011 4.126 -5.330 1.00 96.31 170 VAL A CA 1
ATOM 1328 C C . VAL A 1 170 ? 4.868 3.648 -4.436 1.00 96.31 170 VAL A C 1
ATOM 1330 O O . VAL A 1 170 ? 4.947 3.793 -3.219 1.00 96.31 170 VAL A O 1
ATOM 1333 N N . VAL A 1 171 ? 3.825 3.046 -5.015 1.00 93.25 171 VAL A N 1
ATOM 1334 C CA . VAL A 1 171 ? 2.673 2.480 -4.291 1.00 93.25 171 VAL A CA 1
ATOM 1335 C C . VAL A 1 171 ? 3.133 1.463 -3.253 1.00 93.25 171 VAL A C 1
ATOM 1337 O O . VAL A 1 171 ? 2.601 1.447 -2.141 1.00 93.25 171 VAL A O 1
ATOM 1340 N N . THR A 1 172 ? 4.109 0.626 -3.614 1.00 90.19 172 THR A N 1
ATOM 1341 C CA . THR A 1 172 ? 4.650 -0.396 -2.720 1.00 90.19 172 THR A CA 1
ATOM 1342 C C . THR A 1 172 ? 5.423 0.246 -1.575 1.00 90.19 172 THR A C 1
ATOM 1344 O O . THR A 1 172 ? 5.050 0.062 -0.421 1.00 90.19 172 THR A O 1
ATOM 1347 N N . LEU A 1 173 ? 6.448 1.049 -1.876 1.00 92.06 173 LEU A N 1
ATOM 1348 C CA . LEU A 1 173 ? 7.298 1.675 -0.859 1.00 92.06 173 LEU A CA 1
ATOM 1349 C C . LEU A 1 173 ? 6.504 2.577 0.100 1.00 92.06 173 LEU A C 1
ATOM 1351 O O . LEU A 1 173 ? 6.768 2.572 1.301 1.00 92.06 173 LEU A O 1
ATOM 1355 N N . ALA A 1 174 ? 5.487 3.284 -0.401 1.00 91.81 174 ALA A N 1
ATOM 1356 C CA . ALA A 1 174 ? 4.661 4.198 0.384 1.00 91.81 174 ALA A CA 1
ATOM 1357 C C . ALA A 1 174 ? 3.894 3.534 1.542 1.00 91.81 174 ALA A C 1
ATOM 1359 O O . ALA A 1 174 ? 3.503 4.232 2.476 1.00 91.81 174 ALA A O 1
ATOM 1360 N N . PHE A 1 175 ? 3.653 2.219 1.475 1.00 87.88 175 PHE A N 1
ATOM 1361 C CA . PHE A 1 175 ? 2.883 1.470 2.478 1.00 87.88 175 PHE A CA 1
ATOM 1362 C C . PHE A 1 175 ? 3.745 0.527 3.333 1.00 87.88 175 PHE A C 1
ATOM 1364 O O . PHE A 1 175 ? 3.239 -0.105 4.254 1.00 87.88 175 PHE A O 1
ATOM 1371 N N . VAL A 1 176 ? 5.040 0.397 3.031 1.00 87.88 176 VAL A N 1
ATOM 1372 C CA . VAL A 1 176 ? 5.915 -0.585 3.694 1.00 87.88 176 VAL A CA 1
ATOM 1373 C C . VAL A 1 176 ? 6.235 -0.190 5.134 1.00 87.88 176 VAL A C 1
ATOM 1375 O O . VAL A 1 176 ? 6.212 -1.039 6.022 1.00 87.88 176 VAL A O 1
ATOM 1378 N N . SER A 1 177 ? 6.525 1.086 5.380 1.00 86.88 177 SER A N 1
ATOM 1379 C CA . SER A 1 177 ? 6.698 1.630 6.728 1.00 86.88 177 SER A CA 1
ATOM 1380 C C . SER A 1 177 ? 6.476 3.139 6.743 1.00 86.88 177 SER A C 1
ATOM 1382 O O . SER A 1 177 ? 6.729 3.820 5.745 1.00 86.88 177 SER A O 1
ATOM 1384 N N . ASP A 1 178 ? 6.093 3.680 7.900 1.00 87.38 178 ASP A N 1
ATOM 1385 C CA . ASP A 1 178 ? 5.924 5.128 8.077 1.00 87.38 178 ASP A CA 1
ATOM 1386 C C . ASP A 1 178 ? 7.229 5.891 7.827 1.00 87.38 178 ASP A C 1
ATOM 1388 O O . ASP A 1 178 ? 7.225 6.937 7.187 1.00 87.38 178 ASP A O 1
ATOM 1392 N N . SER A 1 179 ? 8.372 5.334 8.243 1.00 88.38 179 SER A N 1
ATOM 1393 C CA . SER A 1 179 ? 9.688 5.954 8.048 1.00 88.38 179 SER A CA 1
ATOM 1394 C C . SER A 1 179 ? 10.080 6.097 6.574 1.00 88.38 179 SER A C 1
ATOM 1396 O O . SER A 1 179 ? 10.676 7.104 6.186 1.00 88.38 179 SER A O 1
ATOM 1398 N N . VAL A 1 180 ? 9.764 5.096 5.745 1.00 91.75 180 VAL A N 1
ATOM 1399 C CA . VAL A 1 180 ? 9.984 5.148 4.295 1.00 91.75 180 VAL A CA 1
ATOM 1400 C C . VAL A 1 180 ? 8.972 6.105 3.676 1.00 91.75 180 VAL A C 1
ATOM 1402 O O . VAL A 1 180 ? 9.373 7.036 2.981 1.00 91.75 180 VAL A O 1
ATOM 1405 N N . SER A 1 181 ? 7.688 5.946 4.005 1.00 92.75 181 SER A N 1
ATOM 1406 C CA . SER A 1 181 ? 6.592 6.785 3.511 1.00 92.75 181 SER A CA 1
ATOM 1407 C C . SER A 1 181 ? 6.850 8.278 3.743 1.00 92.75 181 SER A C 1
ATOM 1409 O O . SER A 1 181 ? 6.730 9.084 2.817 1.00 92.75 181 SER A O 1
ATOM 1411 N N . GLN A 1 182 ? 7.288 8.657 4.946 1.00 93.00 182 GLN A N 1
ATOM 1412 C CA . GLN A 1 182 ? 7.623 10.036 5.302 1.00 93.00 182 GLN A CA 1
ATOM 1413 C C . GLN A 1 182 ? 8.774 10.592 4.451 1.00 93.00 182 GLN A C 1
ATOM 1415 O O . GLN A 1 182 ? 8.705 11.720 3.968 1.00 93.00 182 GLN A O 1
ATOM 1420 N N . LYS A 1 183 ? 9.835 9.803 4.230 1.00 93.50 183 LYS A N 1
ATOM 1421 C CA . LYS A 1 183 ? 10.982 10.213 3.398 1.00 93.50 183 LYS A CA 1
ATOM 1422 C C . LYS A 1 183 ? 10.626 10.332 1.917 1.00 93.50 183 LYS A C 1
ATOM 1424 O O . LYS A 1 183 ? 11.254 11.109 1.203 1.00 93.50 183 LYS A O 1
ATOM 1429 N N . MET A 1 184 ? 9.646 9.561 1.451 1.00 94.88 184 MET A N 1
ATOM 1430 C CA . MET A 1 184 ? 9.212 9.575 0.056 1.00 94.88 184 MET A CA 1
ATOM 1431 C C . MET A 1 184 ? 8.385 10.805 -0.319 1.00 94.88 184 MET A C 1
ATOM 1433 O O . MET A 1 184 ? 8.397 11.200 -1.485 1.00 94.88 184 MET A O 1
ATOM 1437 N N . LEU A 1 185 ? 7.646 11.407 0.620 1.00 95.00 185 LEU A N 1
ATOM 1438 C CA . LEU A 1 185 ? 6.781 12.553 0.325 1.00 95.00 185 LEU A CA 1
ATOM 1439 C C . LEU A 1 185 ? 7.587 13.860 0.222 1.00 95.00 185 LEU A C 1
ATOM 1441 O O . LEU A 1 185 ? 7.478 14.773 1.040 1.00 95.00 185 LEU A O 1
ATOM 1445 N N . THR A 1 186 ? 8.399 13.968 -0.825 1.00 94.19 186 THR A N 1
ATOM 1446 C CA . THR A 1 186 ? 9.113 15.197 -1.180 1.00 94.19 186 THR A CA 1
ATOM 1447 C C . THR A 1 186 ? 8.155 16.196 -1.846 1.00 94.19 186 THR A C 1
ATOM 1449 O O . THR A 1 186 ? 7.076 15.846 -2.340 1.00 94.19 186 THR A O 1
ATOM 1452 N N . LYS A 1 187 ? 8.553 17.476 -1.916 1.00 91.88 187 LYS A N 1
ATOM 1453 C CA . LYS A 1 187 ? 7.787 18.495 -2.659 1.00 91.88 187 LYS A CA 1
ATOM 1454 C C . LYS A 1 187 ? 7.646 18.134 -4.142 1.00 91.88 187 LYS A C 1
ATOM 1456 O O . LYS A 1 187 ? 6.608 18.426 -4.735 1.00 91.88 187 LYS A O 1
ATOM 1461 N N . ASP A 1 188 ? 8.668 17.517 -4.728 1.00 93.06 188 ASP A N 1
ATOM 1462 C CA . ASP A 1 188 ? 8.676 17.140 -6.141 1.00 93.06 188 ASP A CA 1
ATOM 1463 C C . ASP A 1 188 ? 7.839 15.888 -6.401 1.00 93.06 188 ASP A C 1
ATOM 1465 O O . ASP A 1 188 ? 7.049 15.887 -7.348 1.00 93.06 188 ASP A O 1
ATOM 1469 N N . MET A 1 189 ? 7.885 14.896 -5.506 1.00 94.62 189 MET A N 1
ATOM 1470 C CA . MET A 1 189 ? 6.989 13.739 -5.538 1.00 94.62 189 MET A CA 1
ATOM 1471 C C . MET A 1 189 ? 5.522 14.169 -5.444 1.00 94.62 189 MET A C 1
ATOM 1473 O O . MET A 1 189 ? 4.693 13.745 -6.248 1.00 94.62 189 MET A O 1
ATOM 1477 N N . LEU A 1 190 ? 5.185 15.082 -4.525 1.00 94.44 190 LEU A N 1
ATOM 1478 C CA . LEU A 1 190 ? 3.820 15.599 -4.403 1.00 94.44 190 LEU A CA 1
ATOM 1479 C C . LEU A 1 190 ? 3.355 16.320 -5.679 1.00 94.44 190 LEU A C 1
ATOM 1481 O O . LEU A 1 190 ? 2.224 16.121 -6.124 1.00 94.44 190 LEU A O 1
ATOM 1485 N N . LYS A 1 191 ? 4.211 17.152 -6.286 1.00 94.12 191 LYS A N 1
ATOM 1486 C CA . LYS A 1 191 ? 3.901 17.820 -7.562 1.00 94.12 191 LYS A CA 1
ATOM 1487 C C . LYS A 1 191 ? 3.690 16.809 -8.691 1.00 94.12 191 LYS A C 1
ATOM 1489 O O . LYS A 1 191 ? 2.725 16.949 -9.443 1.00 94.12 191 LYS A O 1
ATOM 1494 N N . ALA A 1 192 ? 4.551 15.794 -8.787 1.00 95.62 192 ALA A N 1
ATOM 1495 C CA . ALA A 1 192 ? 4.433 14.730 -9.780 1.00 95.62 192 ALA A CA 1
ATOM 1496 C C . ALA A 1 192 ? 3.113 13.964 -9.610 1.00 95.62 192 ALA A C 1
ATOM 1498 O O . ALA A 1 192 ? 2.326 13.891 -10.550 1.00 95.62 192 ALA A O 1
ATOM 1499 N N . LEU A 1 193 ? 2.800 13.495 -8.398 1.00 96.00 193 LEU A N 1
ATOM 1500 C CA . LEU A 1 193 ? 1.562 12.762 -8.119 1.00 96.00 193 LEU A CA 1
ATOM 1501 C C . LEU A 1 193 ? 0.303 13.586 -8.415 1.00 96.00 193 LEU A C 1
ATOM 1503 O O . LEU A 1 193 ? -0.643 13.053 -8.993 1.00 96.00 193 LEU A O 1
ATOM 1507 N N . LYS A 1 194 ? 0.288 14.887 -8.092 1.00 94.81 194 LYS A N 1
ATOM 1508 C CA . LYS A 1 194 ? -0.825 15.785 -8.451 1.00 94.81 194 LYS A CA 1
ATOM 1509 C C . LYS A 1 194 ? -1.038 15.862 -9.962 1.00 94.81 194 LYS A C 1
ATOM 1511 O O . LYS A 1 194 ? -2.172 15.744 -10.419 1.00 94.81 194 LYS A O 1
ATOM 1516 N N . SER A 1 195 ? 0.044 16.034 -10.724 1.00 94.88 195 SER A N 1
ATOM 1517 C CA . SER A 1 195 ? -0.006 16.053 -12.191 1.00 94.88 195 SER A CA 1
ATOM 1518 C C . SER A 1 195 ? -0.538 14.725 -12.744 1.00 94.88 195 SER A C 1
ATOM 1520 O O . SER A 1 195 ? -1.455 14.702 -13.565 1.00 94.88 195 SER A O 1
ATOM 1522 N N . LEU A 1 196 ? -0.040 13.604 -12.216 1.00 96.31 196 LEU A N 1
ATOM 1523 C CA . LEU A 1 196 ? -0.404 12.260 -12.664 1.00 96.31 196 LEU A CA 1
ATOM 1524 C C . LEU A 1 196 ? -1.845 11.866 -12.304 1.00 96.31 196 LEU A C 1
ATOM 1526 O O . LEU A 1 196 ? -2.501 11.170 -13.076 1.00 96.31 196 LEU A O 1
ATOM 1530 N N . CYS A 1 197 ? -2.397 12.371 -11.197 1.00 95.00 197 CYS A N 1
ATOM 1531 C CA . CYS A 1 197 ? -3.819 12.207 -10.875 1.00 95.00 197 CYS A CA 1
ATOM 1532 C C . CYS A 1 197 ? -4.738 12.875 -11.921 1.00 95.00 197 CYS A C 1
ATOM 1534 O O . CYS A 1 197 ? -5.874 12.442 -12.117 1.00 95.00 197 CYS A O 1
ATOM 1536 N N . ALA A 1 198 ? -4.256 13.903 -12.627 1.00 93.31 198 ALA A N 1
ATOM 1537 C CA . ALA A 1 198 ? -4.964 14.575 -13.719 1.00 93.31 198 ALA A CA 1
ATOM 1538 C C . ALA A 1 198 ? -4.568 14.061 -15.121 1.00 93.31 198 ALA A C 1
ATOM 1540 O O . ALA A 1 198 ? -4.946 14.663 -16.126 1.00 93.31 198 ALA A O 1
ATOM 1541 N N . HIS A 1 199 ? -3.805 12.966 -15.206 1.00 95.12 199 HIS A N 1
ATOM 1542 C CA . HIS A 1 199 ? -3.312 12.425 -16.471 1.00 95.12 199 HIS A CA 1
ATOM 1543 C C . HIS A 1 199 ? -4.442 11.883 -17.366 1.00 95.12 199 HIS A C 1
ATOM 1545 O O . HIS A 1 199 ? -5.475 11.432 -16.881 1.00 95.12 199 HIS A O 1
ATOM 1551 N N . LYS A 1 200 ? -4.236 11.879 -18.691 1.00 92.00 200 LYS A N 1
ATOM 1552 C CA . LYS A 1 200 ? -5.239 11.402 -19.668 1.00 92.00 200 LYS A CA 1
ATOM 1553 C C . LYS A 1 200 ? -5.464 9.888 -19.626 1.00 92.00 200 LYS A C 1
ATOM 1555 O O . LYS A 1 200 ? -6.534 9.421 -19.994 1.00 92.00 200 LYS A O 1
ATOM 1560 N N . ASN A 1 201 ? -4.439 9.127 -19.239 1.00 94.75 201 ASN A N 1
ATOM 1561 C CA . ASN A 1 201 ? -4.502 7.668 -19.142 1.00 94.75 201 ASN A CA 1
ATOM 1562 C C . ASN A 1 201 ? -5.124 7.248 -17.791 1.00 94.75 201 ASN A C 1
ATOM 1564 O O . ASN A 1 201 ? -4.518 7.536 -16.753 1.00 94.75 201 ASN A O 1
ATOM 1568 N N . PRO A 1 202 ? -6.260 6.526 -17.792 1.00 94.44 202 PRO A N 1
ATOM 1569 C CA . PRO A 1 202 ? -6.930 6.068 -16.576 1.00 94.44 202 PRO A CA 1
ATOM 1570 C C . PRO A 1 202 ? -6.076 5.224 -15.630 1.00 94.44 202 PRO A C 1
ATOM 1572 O O . PRO A 1 202 ? -6.216 5.324 -14.413 1.00 94.44 202 PRO A O 1
ATOM 1575 N N . GLU A 1 203 ? -5.190 4.382 -16.162 1.00 94.31 203 GLU A N 1
ATOM 1576 C CA . GLU A 1 203 ? -4.352 3.509 -15.341 1.00 94.31 203 GLU A CA 1
ATOM 1577 C C . GLU A 1 203 ? -3.260 4.311 -14.625 1.00 94.31 203 GLU A C 1
ATOM 1579 O O . GLU A 1 203 ? -3.026 4.091 -13.438 1.00 94.31 203 GLU A O 1
ATOM 1584 N N . VAL A 1 204 ? -2.683 5.321 -15.288 1.00 96.31 204 VAL A N 1
ATOM 1585 C CA . VAL A 1 204 ? -1.769 6.283 -14.644 1.00 96.31 204 VAL A CA 1
ATOM 1586 C C . VAL A 1 204 ? -2.481 7.015 -13.504 1.00 96.31 204 VAL A C 1
ATOM 1588 O O . VAL A 1 204 ? -1.955 7.070 -12.392 1.00 96.31 204 VAL A O 1
ATOM 1591 N N . GLN A 1 205 ? -3.702 7.518 -13.741 1.00 96.12 205 GLN A N 1
ATOM 1592 C CA . GLN A 1 205 ? -4.492 8.180 -12.696 1.00 96.12 205 GLN A CA 1
ATOM 1593 C C . GLN A 1 205 ? -4.740 7.243 -11.516 1.00 96.12 205 GLN A C 1
ATOM 1595 O O . GLN A 1 205 ? -4.514 7.610 -10.366 1.00 96.12 205 GLN A O 1
ATOM 1600 N N . ARG A 1 206 ? -5.181 6.013 -11.795 1.00 96.06 206 ARG A N 1
ATOM 1601 C CA . ARG A 1 206 ? -5.474 5.008 -10.773 1.00 96.06 206 ARG A CA 1
ATOM 1602 C C . ARG A 1 206 ? -4.250 4.711 -9.909 1.00 96.06 206 ARG A C 1
ATOM 1604 O O . ARG A 1 206 ? -4.373 4.699 -8.687 1.00 96.06 206 ARG A O 1
ATOM 1611 N N . GLN A 1 207 ? -3.089 4.486 -10.519 1.00 95.81 207 GLN A N 1
ATOM 1612 C CA . GLN A 1 207 ? -1.846 4.195 -9.799 1.00 95.81 207 GLN A CA 1
ATOM 1613 C C . GLN A 1 207 ? -1.364 5.399 -8.979 1.00 95.81 207 GLN A C 1
ATOM 1615 O O . GLN A 1 207 ? -0.993 5.238 -7.818 1.00 95.81 207 GLN A O 1
ATOM 1620 N N . ALA A 1 208 ? -1.458 6.615 -9.524 1.00 97.44 208 ALA A N 1
ATOM 1621 C CA . ALA A 1 208 ? -1.118 7.836 -8.795 1.00 97.44 208 ALA A CA 1
ATOM 1622 C C . ALA A 1 208 ? -2.029 8.047 -7.572 1.00 97.44 208 ALA A C 1
ATOM 1624 O O . ALA A 1 208 ? -1.550 8.360 -6.484 1.00 97.44 208 ALA A O 1
ATOM 1625 N N . LEU A 1 209 ? -3.334 7.799 -7.714 1.00 96.62 209 LEU A N 1
ATOM 1626 C CA . LEU A 1 209 ? -4.298 7.870 -6.611 1.00 96.62 209 LEU A CA 1
ATOM 1627 C C . LEU A 1 209 ? -4.031 6.813 -5.533 1.00 96.62 209 LEU A C 1
ATOM 1629 O O . LEU A 1 209 ? -4.163 7.098 -4.342 1.00 96.62 209 LEU A O 1
ATOM 1633 N N . LEU A 1 210 ? -3.633 5.599 -5.929 1.00 94.38 210 LEU A N 1
ATOM 1634 C CA . LEU A 1 210 ? -3.208 4.570 -4.981 1.00 94.38 210 LEU A CA 1
ATOM 1635 C C . LEU A 1 210 ? -1.951 4.992 -4.218 1.00 94.38 210 LEU A C 1
ATOM 1637 O O . LEU A 1 210 ? -1.909 4.791 -3.006 1.00 94.38 210 LEU A O 1
ATOM 1641 N N . ALA A 1 211 ? -0.977 5.608 -4.894 1.00 96.38 211 ALA A N 1
ATOM 1642 C CA . ALA A 1 211 ? 0.234 6.122 -4.263 1.00 96.38 211 ALA A CA 1
ATOM 1643 C C . ALA A 1 211 ? -0.096 7.221 -3.244 1.00 96.38 211 ALA A C 1
ATOM 1645 O O . ALA A 1 211 ? 0.343 7.137 -2.102 1.00 96.38 211 ALA A O 1
ATOM 1646 N N . VAL A 1 212 ? -0.940 8.193 -3.615 1.00 96.25 212 VAL A N 1
ATOM 1647 C CA . VAL A 1 212 ? -1.419 9.247 -2.701 1.00 96.25 212 VAL A CA 1
ATOM 1648 C C . VAL A 1 212 ? -2.123 8.645 -1.485 1.00 96.25 212 VAL A C 1
ATOM 1650 O O . VAL A 1 212 ? -1.804 9.005 -0.356 1.00 96.25 212 VAL A O 1
ATOM 1653 N N . GLY A 1 213 ? -3.051 7.706 -1.696 1.00 91.31 213 GLY A N 1
ATOM 1654 C CA . GLY A 1 213 ? -3.756 7.044 -0.598 1.00 91.31 213 GLY A CA 1
ATOM 1655 C C . GLY A 1 213 ? -2.822 6.243 0.312 1.00 91.31 213 GLY A C 1
ATOM 1656 O O . GLY A 1 213 ? -2.999 6.256 1.522 1.00 91.31 213 GLY A O 1
ATOM 1657 N N . ASN A 1 214 ? -1.810 5.575 -0.247 1.00 92.75 214 ASN A N 1
ATOM 1658 C CA . ASN A 1 214 ? -0.830 4.826 0.539 1.00 92.75 214 ASN A CA 1
ATOM 1659 C C . ASN A 1 214 ? 0.080 5.755 1.354 1.00 92.75 214 ASN A C 1
ATOM 1661 O O . ASN A 1 214 ? 0.280 5.510 2.539 1.00 92.75 214 ASN A O 1
ATOM 1665 N N . LEU A 1 215 ? 0.556 6.852 0.757 1.00 92.88 215 LEU A N 1
ATOM 1666 C CA . LEU A 1 215 ? 1.338 7.874 1.461 1.00 92.88 215 LEU A CA 1
ATOM 1667 C C . LEU A 1 215 ? 0.537 8.522 2.600 1.00 92.88 215 LEU A C 1
ATOM 1669 O O . LEU A 1 215 ? 1.119 8.874 3.620 1.00 92.88 215 LEU A O 1
ATOM 1673 N N . ALA A 1 216 ? -0.784 8.651 2.447 1.00 90.62 216 ALA A N 1
ATOM 1674 C CA . ALA A 1 216 ? -1.672 9.240 3.447 1.00 90.62 216 ALA A CA 1
ATOM 1675 C C . ALA A 1 216 ? -1.918 8.369 4.694 1.00 90.62 216 ALA A C 1
ATOM 1677 O O . ALA A 1 216 ? -2.468 8.884 5.664 1.00 90.62 216 ALA A O 1
ATOM 1678 N N . PHE A 1 217 ? -1.521 7.087 4.707 1.00 84.81 217 PHE A N 1
ATOM 1679 C CA . PHE A 1 217 ? -1.575 6.281 5.937 1.00 84.81 217 PHE A CA 1
ATOM 1680 C C . PHE A 1 217 ? -0.587 6.776 7.000 1.00 84.81 217 PHE A C 1
ATOM 1682 O O . PHE A 1 217 ? -0.875 6.671 8.189 1.00 84.81 217 PHE A O 1
ATOM 1689 N N . CYS A 1 218 ? 0.542 7.352 6.580 1.00 87.62 218 CYS A N 1
ATOM 1690 C CA . CYS A 1 218 ? 1.493 7.987 7.483 1.00 87.62 218 CYS A CA 1
ATOM 1691 C C . CYS A 1 218 ? 0.921 9.323 7.991 1.00 87.62 218 CYS A C 1
ATOM 1693 O O . CYS A 1 218 ? 0.493 10.172 7.202 1.00 87.62 218 CYS A O 1
ATOM 1695 N N . LEU A 1 219 ? 0.926 9.529 9.312 1.00 84.19 219 LEU A N 1
ATOM 1696 C CA . LEU A 1 219 ? 0.306 10.689 9.963 1.00 84.19 219 LEU A CA 1
ATOM 1697 C C . LEU A 1 219 ? 0.932 12.021 9.517 1.00 84.19 219 LEU A C 1
ATOM 1699 O O . LEU A 1 219 ? 0.213 12.980 9.223 1.00 84.19 219 LEU A O 1
ATOM 1703 N N . GLU A 1 220 ? 2.261 12.087 9.440 1.00 88.94 220 GLU A N 1
ATOM 1704 C CA . GLU A 1 220 ? 3.009 13.264 8.989 1.00 88.94 220 GLU A CA 1
ATOM 1705 C C . GLU A 1 220 ? 2.645 13.631 7.548 1.00 88.94 220 GLU A C 1
ATOM 1707 O O . GLU A 1 220 ? 2.346 14.790 7.250 1.00 88.94 220 GLU A O 1
ATOM 1712 N N . ASN A 1 221 ? 2.601 12.630 6.669 1.00 92.56 221 ASN A N 1
ATOM 1713 C CA . ASN A 1 221 ? 2.220 12.803 5.274 1.00 92.56 221 ASN A CA 1
ATOM 1714 C C . ASN A 1 221 ? 0.763 13.240 5.136 1.00 92.56 221 ASN A C 1
ATOM 1716 O O . ASN A 1 221 ? 0.465 14.149 4.362 1.00 92.56 221 ASN A O 1
ATOM 1720 N N . SER A 1 222 ? -0.139 12.638 5.911 1.00 88.19 222 SER A N 1
ATOM 1721 C CA . SER A 1 222 ? -1.560 12.980 5.918 1.00 88.19 222 SER A CA 1
ATOM 1722 C C . SER A 1 222 ? -1.777 14.465 6.221 1.00 88.19 222 SER A C 1
ATOM 1724 O O . SER A 1 222 ? -2.479 15.146 5.477 1.00 88.19 222 SER A O 1
ATOM 1726 N N . ARG A 1 223 ? -1.072 15.033 7.212 1.00 87.44 223 ARG A N 1
ATOM 1727 C CA . ARG A 1 223 ? -1.131 16.479 7.518 1.00 87.44 223 ARG A CA 1
ATOM 1728 C C . ARG A 1 223 ? -0.717 17.357 6.327 1.00 87.44 223 ARG A C 1
ATOM 1730 O O . ARG A 1 223 ? -1.338 18.389 6.069 1.00 87.44 223 ARG A O 1
ATOM 1737 N N . ILE A 1 224 ? 0.301 16.947 5.570 1.00 90.69 224 ILE A N 1
ATOM 1738 C CA . ILE A 1 224 ? 0.772 17.672 4.375 1.00 90.69 224 ILE A CA 1
ATOM 1739 C C . ILE A 1 224 ? -0.229 17.530 3.216 1.00 90.69 224 ILE A C 1
ATOM 1741 O O . ILE A 1 224 ? -0.495 18.485 2.488 1.00 90.69 224 ILE A O 1
ATOM 1745 N N . LEU A 1 225 ? -0.808 16.344 3.035 1.00 90.94 225 LEU A N 1
ATOM 1746 C CA . LEU A 1 225 ? -1.753 16.063 1.955 1.00 90.94 225 LEU A CA 1
ATOM 1747 C C . LEU A 1 225 ? -3.118 16.731 2.190 1.00 90.94 225 LEU A C 1
ATOM 1749 O O . LEU A 1 225 ? -3.690 17.282 1.250 1.00 90.94 225 LEU A O 1
ATOM 1753 N N . ILE A 1 226 ? -3.611 16.748 3.433 1.00 86.31 226 ILE A N 1
ATOM 1754 C CA . ILE A 1 226 ? -4.881 17.380 3.833 1.00 86.31 226 ILE A CA 1
ATOM 1755 C C . ILE A 1 226 ? -4.838 18.896 3.614 1.00 86.31 226 ILE A C 1
ATOM 1757 O O . ILE A 1 226 ? -5.822 19.471 3.146 1.00 86.31 226 ILE A O 1
ATOM 1761 N N . THR A 1 227 ? -3.708 19.544 3.908 1.00 88.00 227 THR A N 1
ATOM 1762 C CA . THR A 1 227 ? -3.541 21.003 3.744 1.00 88.00 227 THR A CA 1
ATOM 1763 C C . THR A 1 227 ? -3.467 21.442 2.280 1.00 88.00 227 THR A C 1
ATOM 1765 O O . THR A 1 227 ? -3.585 22.624 1.968 1.00 88.00 227 THR A O 1
ATOM 1768 N N . SER A 1 228 ? -3.313 20.502 1.348 1.00 88.88 228 SER A N 1
ATOM 1769 C CA . SER A 1 228 ? -3.261 20.789 -0.078 1.00 88.88 228 SER A CA 1
ATOM 1770 C C . SER A 1 228 ? -4.665 20.866 -0.705 1.00 88.88 228 SER A C 1
ATOM 1772 O O . SER A 1 228 ? -5.157 19.880 -1.261 1.00 88.88 228 SER A O 1
ATOM 1774 N N . GLU A 1 229 ? -5.256 22.064 -0.742 1.00 87.50 229 GLU A N 1
ATOM 1775 C CA . GLU A 1 229 ? -6.572 22.330 -1.361 1.00 87.50 229 GLU A CA 1
ATOM 1776 C C . GLU A 1 229 ? -6.673 21.828 -2.811 1.00 87.50 229 GLU A C 1
ATOM 1778 O O . GLU A 1 229 ? -7.572 21.062 -3.146 1.00 87.50 229 GLU A O 1
ATOM 1783 N N . SER A 1 230 ? -5.676 22.134 -3.646 1.00 91.75 230 SER A N 1
ATOM 1784 C CA . SER A 1 230 ? -5.612 21.659 -5.044 1.00 91.75 230 SER A CA 1
ATOM 1785 C C . SER A 1 230 ? -5.709 20.133 -5.205 1.00 91.75 230 SER A C 1
ATOM 1787 O O . SER A 1 230 ? -6.277 19.645 -6.180 1.00 91.75 230 SER A O 1
ATOM 1789 N N . LEU A 1 231 ? -5.155 19.361 -4.260 1.00 91.69 231 LEU A N 1
ATOM 1790 C CA . LEU A 1 231 ? -5.253 17.896 -4.285 1.00 91.69 231 LEU A CA 1
ATOM 1791 C C . LEU A 1 231 ? -6.665 17.459 -3.905 1.00 91.69 231 LEU A C 1
ATOM 1793 O O . LEU A 1 231 ? -7.246 16.616 -4.578 1.00 91.69 231 LEU A O 1
ATOM 1797 N N . ARG A 1 232 ? -7.222 18.053 -2.850 1.00 89.19 232 ARG A N 1
ATOM 1798 C CA . ARG A 1 232 ? -8.577 17.779 -2.371 1.00 89.19 232 ARG A CA 1
ATOM 1799 C C . ARG A 1 232 ? -9.625 18.038 -3.454 1.00 89.19 232 ARG A C 1
ATOM 1801 O O . ARG A 1 232 ? -10.466 17.176 -3.698 1.00 89.19 232 ARG A O 1
ATOM 1808 N N . GLU A 1 233 ? -9.546 19.175 -4.141 1.00 90.38 233 GLU A N 1
ATOM 1809 C CA . GLU A 1 233 ? -10.431 19.508 -5.265 1.00 90.38 233 GLU A CA 1
ATOM 1810 C C . GLU A 1 233 ? -10.283 18.524 -6.430 1.00 90.38 233 GLU A C 1
ATOM 1812 O O . GLU A 1 233 ? -11.277 18.075 -7.009 1.00 90.38 233 GLU A O 1
ATOM 1817 N N . LEU A 1 234 ? -9.045 18.135 -6.754 1.00 93.00 234 LEU A N 1
ATOM 1818 C CA . LEU A 1 234 ? -8.780 17.141 -7.789 1.00 93.00 234 LEU A CA 1
ATOM 1819 C C . LEU A 1 234 ? -9.395 15.783 -7.433 1.00 93.00 234 LEU A C 1
ATOM 1821 O O . LEU A 1 234 ? -10.081 15.194 -8.267 1.00 93.00 234 LEU A O 1
ATOM 1825 N N . LEU A 1 235 ? -9.198 15.305 -6.202 1.00 91.81 235 LEU A N 1
ATOM 1826 C CA . LEU A 1 235 ? -9.781 14.053 -5.724 1.00 91.81 235 LEU A CA 1
ATOM 1827 C C . LEU A 1 235 ? -11.313 14.097 -5.778 1.00 91.81 235 LEU A C 1
ATOM 1829 O O . LEU A 1 235 ? -11.925 13.161 -6.282 1.00 91.81 235 LEU A O 1
ATOM 1833 N N . MET A 1 236 ? -11.921 15.206 -5.350 1.00 89.50 236 MET A N 1
ATOM 1834 C CA . MET A 1 236 ? -13.369 15.444 -5.422 1.00 89.50 236 MET A CA 1
ATOM 1835 C C . MET A 1 236 ? -13.927 15.386 -6.843 1.00 89.50 236 MET A C 1
ATOM 1837 O O . MET A 1 236 ? -15.014 14.866 -7.076 1.00 89.50 236 MET A O 1
ATOM 1841 N N . ARG A 1 237 ? -13.189 15.908 -7.822 1.00 91.38 237 ARG A N 1
ATOM 1842 C CA . ARG A 1 237 ? -13.588 15.802 -9.228 1.00 91.38 237 ARG A CA 1
ATOM 1843 C C . ARG A 1 237 ? -13.456 14.368 -9.745 1.00 91.38 237 ARG A C 1
ATOM 1845 O O . ARG A 1 237 ? -14.264 13.923 -10.556 1.00 91.38 237 ARG A O 1
ATOM 1852 N N . LEU A 1 238 ? -12.449 13.631 -9.280 1.00 92.44 238 LEU A N 1
ATOM 1853 C CA . LEU A 1 238 ? -12.211 12.248 -9.692 1.00 92.44 238 LEU A CA 1
ATOM 1854 C C . LEU A 1 238 ? -13.191 11.256 -9.047 1.00 92.44 238 LEU A C 1
ATOM 1856 O O . LEU A 1 238 ? -13.428 10.205 -9.631 1.00 92.44 238 LEU A O 1
ATOM 1860 N N . THR A 1 239 ? -13.841 11.578 -7.923 1.00 88.38 239 THR A N 1
ATOM 1861 C CA . THR A 1 239 ? -14.905 10.731 -7.339 1.00 88.38 239 THR A CA 1
ATOM 1862 C C . THR A 1 239 ? -16.233 10.769 -8.090 1.00 88.38 239 THR A C 1
ATOM 1864 O O . THR A 1 239 ? -17.147 10.021 -7.745 1.00 88.38 239 THR A O 1
ATOM 1867 N N . VAL A 1 240 ? -16.356 11.595 -9.130 1.00 89.19 240 VAL A N 1
ATOM 1868 C CA . VAL A 1 240 ? -17.533 11.644 -10.016 1.00 89.19 240 VAL A CA 1
ATOM 1869 C C . VAL A 1 240 ? -17.197 11.306 -11.470 1.00 89.19 240 VAL A C 1
ATOM 1871 O O . VAL A 1 240 ? -18.056 11.405 -12.343 1.00 89.19 240 VAL A O 1
ATOM 1874 N N . THR A 1 241 ? -15.957 10.890 -11.744 1.00 90.00 241 THR A N 1
ATOM 1875 C CA . THR A 1 241 ? -15.543 10.450 -13.083 1.00 90.00 241 THR A CA 1
ATOM 1876 C C . THR A 1 241 ? -16.303 9.184 -13.508 1.00 90.00 241 THR A C 1
ATOM 1878 O O . THR A 1 241 ? -16.550 8.324 -12.652 1.00 90.00 241 THR A O 1
ATOM 1881 N N . PRO A 1 242 ? -16.656 9.025 -14.802 1.00 88.50 242 PRO A N 1
ATOM 1882 C CA . PRO A 1 242 ? -17.331 7.823 -15.297 1.00 88.50 242 PRO A CA 1
ATOM 1883 C C . PRO A 1 242 ? -16.451 6.568 -15.240 1.00 88.50 242 PRO A C 1
ATOM 1885 O O . PRO A 1 242 ? -16.981 5.462 -15.274 1.00 88.50 242 PRO A O 1
ATOM 1888 N N . GLU A 1 243 ? -15.128 6.719 -15.136 1.00 92.31 243 GLU A N 1
ATOM 1889 C CA . GLU A 1 243 ? -14.187 5.601 -15.048 1.00 92.31 243 GLU A CA 1
ATOM 1890 C C . GLU A 1 243 ? -14.213 4.945 -13.649 1.00 92.31 243 GLU A C 1
ATOM 1892 O O . GLU A 1 243 ? -13.693 5.522 -12.683 1.00 92.31 243 GLU A O 1
ATOM 1897 N N . PRO A 1 244 ? -14.746 3.715 -13.499 1.00 87.75 244 PRO A N 1
ATOM 1898 C CA . PRO A 1 244 ? -14.995 3.130 -12.183 1.00 87.75 244 PRO A CA 1
ATOM 1899 C C . PRO A 1 244 ? -13.723 2.866 -11.377 1.00 87.75 244 PRO A C 1
ATOM 1901 O O . PRO A 1 244 ? -13.744 2.915 -10.145 1.00 87.75 244 PRO A O 1
ATOM 1904 N N . ARG A 1 245 ? -12.604 2.557 -12.044 1.00 91.00 245 ARG A N 1
ATOM 1905 C CA . ARG A 1 245 ? -11.346 2.240 -11.354 1.00 91.00 245 ARG A CA 1
ATOM 1906 C C . ARG A 1 245 ? -10.712 3.483 -10.734 1.00 91.00 245 ARG A C 1
ATOM 1908 O O . ARG A 1 245 ? -10.249 3.428 -9.595 1.00 91.00 245 ARG A O 1
ATOM 1915 N N . VAL A 1 246 ? -10.732 4.597 -11.465 1.00 92.81 246 VAL A N 1
ATOM 1916 C CA . VAL A 1 246 ? -10.234 5.902 -11.005 1.00 92.81 246 VAL A CA 1
ATOM 1917 C C . VAL A 1 246 ? -11.147 6.455 -9.914 1.00 92.81 246 VAL A C 1
ATOM 1919 O O . VAL A 1 246 ? -10.660 6.872 -8.865 1.00 92.81 246 VAL A O 1
ATOM 1922 N N . ASN A 1 247 ? -12.464 6.348 -10.108 1.00 90.94 247 ASN A N 1
ATOM 1923 C CA . ASN A 1 247 ? -13.477 6.722 -9.125 1.00 90.94 247 ASN A CA 1
ATOM 1924 C C . ASN A 1 247 ? -13.226 6.076 -7.752 1.00 90.94 247 ASN A C 1
ATOM 1926 O O . ASN A 1 247 ? -13.080 6.769 -6.743 1.00 90.94 247 ASN A O 1
ATOM 1930 N N . LYS A 1 248 ? -13.095 4.741 -7.727 1.00 87.00 248 LYS A N 1
ATOM 1931 C CA . LYS A 1 248 ? -12.840 3.974 -6.499 1.00 87.00 248 LYS A CA 1
ATOM 1932 C C . LYS A 1 248 ? -11.515 4.356 -5.842 1.00 87.00 248 LYS A C 1
ATOM 1934 O O . LYS A 1 248 ? -11.451 4.453 -4.618 1.00 87.00 248 LYS A O 1
ATOM 1939 N N . ALA A 1 249 ? -10.463 4.577 -6.632 1.00 89.69 249 ALA A N 1
ATOM 1940 C CA . ALA A 1 249 ? -9.158 4.969 -6.108 1.00 89.69 249 ALA A CA 1
ATOM 1941 C C . ALA A 1 249 ? -9.186 6.377 -5.483 1.00 89.69 249 ALA A C 1
ATOM 1943 O O . ALA A 1 249 ? -8.645 6.566 -4.394 1.00 89.69 249 ALA A O 1
ATOM 1944 N N . ALA A 1 250 ? -9.871 7.336 -6.112 1.00 91.31 250 ALA A N 1
ATOM 1945 C CA . ALA A 1 250 ? -10.043 8.688 -5.580 1.00 91.31 250 ALA A CA 1
ATOM 1946 C C . ALA A 1 250 ? -10.895 8.697 -4.305 1.00 91.31 250 ALA A C 1
ATOM 1948 O O . ALA A 1 250 ? -10.534 9.342 -3.320 1.00 91.31 250 ALA A O 1
ATOM 1949 N N . ALA A 1 251 ? -11.980 7.917 -4.290 1.00 86.38 251 ALA A N 1
ATOM 1950 C CA . ALA A 1 251 ? -12.830 7.760 -3.117 1.00 86.38 251 ALA A CA 1
ATOM 1951 C C . ALA A 1 251 ? -12.054 7.160 -1.937 1.00 86.38 251 ALA A C 1
ATOM 1953 O O . ALA A 1 251 ? -12.132 7.669 -0.820 1.00 86.38 251 ALA A O 1
ATOM 1954 N N . ARG A 1 252 ? -11.241 6.125 -2.197 1.00 88.62 252 ARG A N 1
ATOM 1955 C CA . ARG A 1 252 ? -10.334 5.536 -1.204 1.00 88.62 252 ARG A CA 1
ATOM 1956 C C . ARG A 1 252 ? -9.355 6.575 -0.652 1.00 88.62 252 ARG A C 1
ATOM 1958 O O . ARG A 1 252 ? -9.195 6.646 0.560 1.00 88.62 252 ARG A O 1
ATOM 1965 N N . ALA A 1 253 ? -8.713 7.367 -1.511 1.00 89.06 253 ALA A N 1
ATOM 1966 C CA . ALA A 1 253 ? -7.753 8.380 -1.074 1.00 89.06 253 ALA A CA 1
ATOM 1967 C C . ALA A 1 253 ? -8.403 9.445 -0.170 1.00 89.06 253 ALA A C 1
ATOM 1969 O O . ALA A 1 253 ? -7.854 9.755 0.884 1.00 89.06 253 ALA A O 1
ATOM 1970 N N . LEU A 1 254 ? -9.596 9.948 -0.520 1.00 85.56 254 LEU A N 1
ATOM 1971 C CA . LEU A 1 254 ? -10.340 10.888 0.334 1.00 85.56 254 LEU A CA 1
ATOM 1972 C C . LEU A 1 254 ? -10.751 10.274 1.675 1.00 85.56 254 LEU A C 1
ATOM 1974 O O . LEU A 1 254 ? -10.646 10.939 2.702 1.00 85.56 254 LEU A O 1
ATOM 1978 N N . ALA A 1 255 ? -11.192 9.013 1.675 1.00 78.88 255 ALA A N 1
ATOM 1979 C CA . ALA A 1 255 ? -11.562 8.318 2.905 1.00 78.88 255 ALA A CA 1
ATOM 1980 C C . ALA A 1 255 ? -10.368 8.178 3.865 1.00 78.88 255 ALA A C 1
ATOM 1982 O O . ALA A 1 255 ? -10.514 8.423 5.060 1.00 78.88 255 ALA A O 1
ATOM 1983 N N . ILE A 1 256 ? -9.183 7.836 3.341 1.00 80.06 256 ILE A N 1
ATOM 1984 C CA . ILE A 1 256 ? -7.946 7.721 4.135 1.00 80.06 256 ILE A CA 1
ATOM 1985 C C . ILE A 1 256 ? -7.521 9.083 4.697 1.00 80.06 256 ILE A C 1
ATOM 1987 O O . ILE A 1 256 ? -7.100 9.164 5.846 1.00 80.06 256 ILE A O 1
ATOM 1991 N N . LEU A 1 257 ? -7.694 10.165 3.932 1.00 81.69 257 LEU A N 1
ATOM 1992 C CA . LEU A 1 257 ? -7.415 11.535 4.385 1.00 81.69 257 LEU A CA 1
ATOM 1993 C C . LEU A 1 257 ? -8.420 12.055 5.433 1.00 81.69 257 LEU A C 1
ATOM 1995 O O . LEU A 1 257 ? -8.320 13.202 5.855 1.00 81.69 257 LEU A O 1
ATOM 1999 N N . GLY A 1 258 ? -9.401 11.247 5.850 1.00 76.50 258 GLY A N 1
ATOM 2000 C CA . GLY A 1 258 ? -10.415 11.647 6.827 1.00 76.50 258 GLY A CA 1
ATOM 2001 C C . GLY A 1 258 ? -11.497 12.572 6.261 1.00 76.50 258 GLY A C 1
ATOM 2002 O O . GLY A 1 258 ? -12.377 13.013 6.996 1.00 76.50 258 GLY A O 1
ATOM 2003 N N . GLU A 1 259 ? -11.509 12.808 4.947 1.00 70.06 259 GLU A N 1
ATOM 2004 C CA . GLU A 1 259 ? -12.431 13.713 4.251 1.00 70.06 259 GLU A CA 1
ATOM 2005 C C . GLU A 1 259 ? -13.783 13.048 3.949 1.00 70.06 259 GLU A C 1
ATOM 2007 O O . GLU A 1 259 ? -14.355 13.176 2.865 1.00 70.06 259 GLU A O 1
ATOM 2012 N N . ASN A 1 260 ? -14.313 12.304 4.922 1.00 65.62 260 ASN A N 1
ATOM 2013 C CA . ASN A 1 260 ? -15.500 11.466 4.761 1.00 65.62 260 ASN A CA 1
ATOM 2014 C C . ASN A 1 260 ? -16.772 12.276 4.473 1.00 65.62 260 ASN A C 1
ATOM 2016 O O . ASN A 1 260 ? -17.628 11.818 3.715 1.00 65.62 260 ASN A O 1
ATOM 2020 N N . GLU A 1 261 ? -16.913 13.482 5.032 1.00 66.25 261 GLU A N 1
ATOM 2021 C CA . GLU A 1 261 ? -18.044 14.361 4.702 1.00 66.25 261 GLU A CA 1
ATOM 2022 C C . GLU A 1 261 ? -17.982 14.859 3.256 1.00 66.25 261 GLU A C 1
ATOM 2024 O O . GLU A 1 261 ? -18.982 14.834 2.536 1.00 66.25 261 GLU A O 1
ATOM 2029 N N . ILE A 1 262 ? -16.792 15.275 2.824 1.00 67.06 262 ILE A N 1
ATOM 2030 C CA . ILE A 1 262 ? -16.510 15.767 1.476 1.00 67.06 262 ILE A CA 1
ATOM 2031 C C . ILE A 1 262 ? -16.721 14.642 0.448 1.00 67.06 262 ILE A C 1
ATOM 2033 O O . ILE A 1 262 ? -17.418 14.822 -0.556 1.00 67.06 262 ILE A O 1
ATOM 2037 N N . LEU A 1 263 ? -16.223 13.441 0.749 1.00 63.91 263 LEU A N 1
ATOM 2038 C CA . LEU A 1 263 ? -16.459 12.238 -0.041 1.00 63.91 263 LEU A CA 1
ATOM 2039 C C . LEU A 1 263 ? -17.955 11.920 -0.164 1.00 63.91 263 LEU A C 1
ATOM 2041 O O . LEU A 1 263 ? -18.445 11.705 -1.270 1.00 63.91 263 LEU A O 1
ATOM 2045 N N . ARG A 1 264 ? -18.704 11.934 0.947 1.00 65.00 264 ARG A N 1
ATOM 2046 C CA . ARG A 1 264 ? -20.156 11.679 0.944 1.00 65.00 264 ARG A CA 1
ATOM 2047 C C . ARG A 1 264 ? -20.918 12.666 0.064 1.00 65.00 264 ARG A C 1
ATOM 2049 O O . ARG A 1 264 ? -21.823 12.249 -0.657 1.00 65.00 264 ARG A O 1
ATOM 2056 N N . ARG A 1 265 ? -20.547 13.951 0.101 1.00 68.50 265 ARG A N 1
ATOM 2057 C CA . ARG A 1 265 ? -21.153 14.991 -0.747 1.00 68.50 265 ARG A CA 1
ATOM 2058 C C . ARG A 1 265 ? -20.852 14.767 -2.232 1.00 68.50 265 ARG A C 1
ATOM 2060 O O . ARG A 1 265 ? -21.756 14.930 -3.047 1.00 68.50 265 ARG A O 1
ATOM 2067 N N . SER A 1 266 ? -19.626 14.376 -2.593 1.00 62.62 266 SER A N 1
ATOM 2068 C CA . SER A 1 266 ? -19.254 14.191 -4.008 1.00 62.62 266 SER A CA 1
ATOM 2069 C C . SER A 1 266 ? -19.872 12.964 -4.659 1.00 62.62 266 SER A C 1
ATOM 2071 O O . SER A 1 266 ? -20.382 13.068 -5.769 1.00 62.62 266 SER A O 1
ATOM 2073 N N . ILE A 1 267 ? -19.896 11.816 -3.981 1.00 66.19 267 ILE A N 1
ATOM 2074 C CA . ILE A 1 267 ? -20.366 10.563 -4.598 1.00 66.19 267 ILE A CA 1
ATOM 2075 C C . ILE A 1 267 ? -21.893 10.485 -4.761 1.00 66.19 267 ILE A C 1
ATOM 2077 O O . ILE A 1 267 ? -22.392 9.447 -5.192 1.00 66.19 267 ILE A O 1
ATOM 2081 N N . LYS A 1 268 ? -22.648 11.540 -4.391 1.00 65.19 268 LYS A N 1
ATOM 2082 C CA . LYS A 1 268 ? -24.129 11.555 -4.313 1.00 65.19 268 LYS A CA 1
ATOM 2083 C C . LYS A 1 268 ? -24.690 10.270 -3.684 1.00 65.19 268 LYS A C 1
ATOM 2085 O O . LYS A 1 268 ? -25.766 9.798 -4.050 1.00 65.19 268 LYS A O 1
ATOM 2090 N N . GLY A 1 269 ? -23.917 9.662 -2.783 1.00 53.44 269 GLY A N 1
ATOM 2091 C CA . GLY A 1 269 ? -24.247 8.375 -2.196 1.00 53.44 269 GLY A CA 1
ATOM 2092 C C . GLY A 1 269 ? -25.550 8.516 -1.432 1.00 53.44 269 GLY A C 1
ATOM 2093 O O . GLY A 1 269 ? -25.803 9.577 -0.855 1.00 53.44 269 GLY A O 1
ATOM 2094 N N . ARG A 1 270 ? -26.380 7.462 -1.436 1.00 44.09 270 ARG A N 1
ATOM 2095 C CA . ARG A 1 270 ? -27.559 7.374 -0.562 1.00 44.09 270 ARG A CA 1
ATOM 2096 C C . ARG A 1 270 ? -27.173 7.949 0.798 1.00 44.09 270 ARG A C 1
ATOM 2098 O O . ARG A 1 270 ? -26.224 7.453 1.406 1.00 44.09 270 ARG A O 1
ATOM 2105 N N . GLN A 1 271 ? -27.885 8.986 1.248 1.00 45.28 271 GLN A N 1
ATOM 2106 C CA . GLN A 1 271 ? -27.835 9.389 2.647 1.00 45.28 271 GLN A CA 1
ATOM 2107 C C . GLN A 1 271 ? -28.041 8.105 3.446 1.00 45.28 271 GLN A C 1
ATOM 2109 O O . GLN A 1 271 ? -29.098 7.484 3.333 1.00 45.28 271 GLN A O 1
ATOM 2114 N N . VAL A 1 272 ? -27.010 7.639 4.155 1.00 48.66 272 VAL A N 1
ATOM 2115 C CA . VAL A 1 272 ? -27.198 6.530 5.088 1.00 48.66 272 VAL A CA 1
ATOM 2116 C C . VAL A 1 272 ? -28.177 7.100 6.112 1.00 48.66 272 VAL A C 1
ATOM 2118 O O . VAL A 1 272 ? -27.813 8.077 6.768 1.00 48.66 272 VAL A O 1
ATOM 2121 N N . PRO A 1 273 ? -29.427 6.609 6.211 1.00 43.00 273 PRO A N 1
ATOM 2122 C CA . PRO A 1 273 ? -30.492 7.347 6.899 1.00 43.00 273 PRO A CA 1
ATOM 2123 C C . PRO A 1 273 ? -30.310 7.438 8.422 1.00 43.00 273 PRO A C 1
ATOM 2125 O O . PRO A 1 273 ? -31.191 7.921 9.123 1.00 43.00 273 PRO A O 1
ATOM 2128 N N . LYS A 1 274 ? -29.186 6.950 8.951 1.00 47.75 274 LYS A N 1
ATOM 2129 C CA . LYS A 1 274 ? -28.768 6.976 10.350 1.00 47.75 274 LYS A CA 1
ATOM 2130 C C . LYS A 1 274 ? -27.239 7.050 10.377 1.00 47.75 274 LYS A C 1
ATOM 2132 O O . LYS A 1 274 ? -26.595 6.640 9.408 1.00 47.75 274 LYS A O 1
ATOM 2137 N N . GLN A 1 275 ? -26.654 7.556 11.466 1.00 56.56 275 GLN A N 1
ATOM 2138 C CA . GLN A 1 275 ? -25.234 7.321 11.756 1.00 56.56 275 GLN A CA 1
ATOM 2139 C C . GLN A 1 275 ? -24.957 5.828 11.503 1.00 56.56 275 GLN A C 1
ATOM 2141 O O . GLN A 1 275 ? -25.676 4.980 12.026 1.00 56.56 275 GLN A O 1
ATOM 2146 N N . GLY A 1 276 ? -24.046 5.514 10.576 1.00 58.56 276 GLY A N 1
ATOM 2147 C CA . GLY A 1 276 ? -23.758 4.124 10.210 1.00 58.56 276 GLY A CA 1
ATOM 2148 C C . GLY A 1 276 ? -23.313 3.313 11.429 1.00 58.56 276 GLY A C 1
ATOM 2149 O O . GLY A 1 276 ? -22.888 3.898 12.422 1.00 58.56 276 GLY A O 1
ATOM 2150 N N . LEU A 1 277 ? -23.395 1.982 11.343 1.00 65.69 277 LEU A N 1
ATOM 2151 C CA . LEU A 1 277 ? -22.995 1.091 12.435 1.00 65.69 277 LEU A CA 1
ATOM 2152 C C . LEU A 1 277 ? -21.529 1.354 12.821 1.00 65.69 277 LEU A C 1
ATOM 2154 O O . LEU A 1 277 ? -20.631 1.215 11.987 1.00 65.69 277 LEU A O 1
ATOM 2158 N N . ARG A 1 278 ? -21.286 1.743 14.070 1.00 75.81 278 ARG A N 1
ATOM 2159 C CA . ARG A 1 278 ? -19.947 1.960 14.627 1.00 75.81 278 ARG A CA 1
ATOM 2160 C C . ARG A 1 278 ? -19.457 0.639 15.198 1.00 75.81 278 ARG A C 1
ATOM 2162 O O . ARG A 1 278 ? -19.997 0.157 16.189 1.00 75.81 278 ARG A O 1
ATOM 2169 N N . ILE A 1 279 ? -18.453 0.048 14.556 1.00 84.56 279 ILE A N 1
ATOM 2170 C CA . ILE A 1 279 ? -17.899 -1.251 14.946 1.00 84.56 279 ILE A CA 1
ATOM 2171 C C . ILE A 1 279 ? -16.523 -1.036 15.573 1.00 84.56 279 ILE A C 1
ATOM 2173 O O . ILE A 1 279 ? -15.639 -0.473 14.928 1.00 84.56 279 ILE A O 1
ATOM 2177 N N . LEU A 1 280 ? -16.335 -1.511 16.802 1.00 86.88 280 LEU A N 1
ATOM 2178 C CA . LEU A 1 280 ? -15.031 -1.615 17.451 1.00 86.88 280 LEU A CA 1
ATOM 2179 C C . LEU A 1 280 ? -14.492 -3.038 17.283 1.00 86.88 280 LEU A C 1
ATOM 2181 O O . LEU A 1 280 ? -15.109 -3.999 17.744 1.00 86.88 280 LEU A O 1
ATOM 2185 N N . THR A 1 281 ? -13.325 -3.167 16.652 1.00 86.75 281 THR A N 1
ATOM 2186 C CA . THR A 1 281 ? -12.621 -4.443 16.472 1.00 86.75 281 THR A CA 1
ATOM 2187 C C . THR A 1 281 ? -11.324 -4.455 17.275 1.00 86.75 281 THR A C 1
ATOM 2189 O O . THR A 1 281 ? -10.517 -3.538 17.137 1.00 86.75 281 THR A O 1
ATOM 2192 N N . MET A 1 282 ? -11.100 -5.491 18.084 1.00 86.50 282 MET A N 1
ATOM 2193 C CA . MET A 1 282 ? -9.892 -5.640 18.904 1.00 86.50 282 MET A CA 1
ATOM 2194 C C . MET A 1 282 ? -9.155 -6.945 18.588 1.00 86.50 282 MET A C 1
ATOM 2196 O O . MET A 1 282 ? -9.728 -8.036 18.683 1.00 86.50 282 MET A O 1
ATOM 2200 N N . ASP A 1 283 ? -7.868 -6.841 18.268 1.00 78.88 283 ASP A N 1
ATOM 2201 C CA . ASP A 1 283 ? -7.013 -8.004 18.030 1.00 78.88 283 ASP A CA 1
ATOM 2202 C C . ASP A 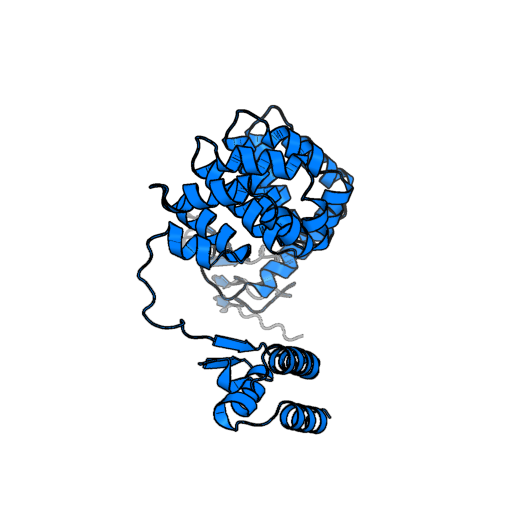1 283 ? -6.651 -8.745 19.330 1.00 78.88 283 ASP A C 1
ATOM 2204 O O . ASP A 1 283 ? -6.757 -8.228 20.446 1.00 78.88 283 ASP A O 1
ATOM 2208 N N . GLY A 1 284 ? -6.211 -9.997 19.183 1.00 72.56 284 GLY A N 1
ATOM 2209 C CA . GLY A 1 284 ? -5.611 -10.765 20.275 1.00 72.56 284 GLY A CA 1
ATOM 2210 C C . GLY A 1 284 ? -4.164 -10.333 20.540 1.00 72.56 284 GLY A C 1
ATOM 2211 O O . GLY A 1 284 ? -3.436 -10.002 19.608 1.00 72.56 284 GLY A O 1
ATOM 2212 N N . GLY A 1 285 ? -3.718 -10.358 21.801 1.00 68.81 285 GLY A N 1
ATOM 2213 C CA . GLY A 1 285 ? -2.367 -9.885 22.142 1.00 68.81 285 GLY A CA 1
ATOM 2214 C C . GLY A 1 285 ? -1.732 -10.439 23.419 1.00 68.81 285 GLY A C 1
ATOM 2215 O O . GLY A 1 285 ? -0.616 -10.031 23.750 1.00 68.81 285 GLY A O 1
ATOM 2216 N N . GLY A 1 286 ? -2.397 -11.339 24.160 1.00 74.88 286 GLY A N 1
ATOM 2217 C CA . GLY A 1 286 ? -1.903 -11.782 25.473 1.00 74.88 286 GLY A CA 1
ATOM 2218 C C . GLY A 1 286 ? -1.682 -10.578 26.396 1.00 74.88 286 GLY A C 1
ATOM 2219 O O . GLY A 1 286 ? -2.433 -9.612 26.311 1.00 74.88 286 GLY A O 1
ATOM 2220 N N . MET A 1 287 ? -0.630 -10.539 27.218 1.00 69.38 287 MET A N 1
ATOM 2221 C CA . MET A 1 287 ? -0.383 -9.396 28.124 1.00 69.38 287 MET A CA 1
ATOM 2222 C C . MET A 1 287 ? -0.340 -8.007 27.444 1.00 69.38 287 MET A C 1
ATOM 2224 O O . MET A 1 287 ? -0.609 -7.000 28.096 1.00 69.38 287 MET A O 1
ATOM 2228 N N . LYS A 1 288 ? -0.116 -7.927 26.120 1.00 75.00 288 LYS A N 1
ATOM 2229 C CA . LYS A 1 288 ? -0.208 -6.665 25.357 1.00 75.00 288 LYS A CA 1
ATOM 2230 C C . LYS A 1 288 ? -1.626 -6.071 25.299 1.00 75.00 288 LYS A C 1
ATOM 2232 O O . LYS A 1 288 ? -1.772 -4.924 24.895 1.00 75.00 288 LYS A O 1
ATOM 2237 N N . GLY A 1 289 ? -2.651 -6.798 25.750 1.00 76.06 289 GLY A N 1
ATOM 2238 C CA . GLY A 1 289 ? -4.024 -6.300 25.906 1.00 76.06 289 GLY A CA 1
ATOM 2239 C C . GLY A 1 289 ? -4.160 -5.088 26.833 1.00 76.06 289 GLY A C 1
ATOM 2240 O O . GLY A 1 289 ? -5.081 -4.294 26.657 1.00 76.06 289 GLY A O 1
ATOM 2241 N N . LEU A 1 290 ? -3.210 -4.880 27.754 1.00 83.00 290 LEU A N 1
ATOM 2242 C CA . LEU A 1 290 ? -3.151 -3.662 28.571 1.00 83.00 290 LEU A CA 1
ATOM 2243 C C . LEU A 1 290 ? -2.978 -2.397 27.718 1.00 83.00 290 LEU A C 1
ATOM 2245 O O . LEU A 1 290 ? -3.549 -1.359 28.040 1.00 83.00 290 LEU A O 1
ATOM 2249 N N . ALA A 1 291 ? -2.249 -2.481 26.600 1.00 85.00 291 ALA A N 1
ATOM 2250 C CA . ALA A 1 291 ? -2.119 -1.355 25.679 1.00 85.00 291 ALA A CA 1
ATOM 2251 C C . ALA A 1 291 ? -3.466 -1.023 25.017 1.00 85.00 291 ALA A C 1
ATOM 2253 O O . ALA A 1 291 ? -3.831 0.146 24.922 1.00 85.00 291 ALA A O 1
ATOM 2254 N N . THR A 1 292 ? -4.236 -2.044 24.622 1.00 86.56 292 THR A N 1
ATOM 2255 C CA . THR A 1 292 ? -5.598 -1.869 24.094 1.00 86.56 292 THR A CA 1
ATOM 2256 C C . THR A 1 292 ? -6.501 -1.190 25.121 1.00 86.56 292 THR A C 1
ATOM 2258 O O . THR A 1 292 ? -7.185 -0.232 24.777 1.00 86.56 292 THR A O 1
ATOM 2261 N N . LEU A 1 293 ? -6.459 -1.620 26.385 1.00 89.75 293 LEU A N 1
ATOM 2262 C CA . LEU A 1 293 ? -7.212 -0.979 27.467 1.00 89.75 293 LEU A CA 1
ATOM 2263 C C . LEU A 1 293 ? -6.830 0.492 27.649 1.00 89.75 293 LEU A C 1
ATOM 2265 O O . LEU A 1 293 ? -7.714 1.337 27.757 1.00 89.75 293 LEU A O 1
ATOM 2269 N N . GLN A 1 294 ? -5.536 0.817 27.620 1.00 89.94 294 GLN A N 1
ATOM 2270 C CA . GLN A 1 294 ? -5.088 2.202 27.757 1.00 89.94 294 GLN A CA 1
ATOM 2271 C C . GLN A 1 294 ? -5.575 3.087 26.602 1.00 89.94 294 GLN A C 1
ATOM 2273 O O . GLN A 1 294 ? -5.999 4.218 26.830 1.00 89.94 294 GLN A O 1
ATOM 2278 N N . ILE A 1 295 ? -5.572 2.568 25.371 1.00 91.69 295 ILE A N 1
ATOM 2279 C CA . ILE A 1 295 ? -6.127 3.274 24.207 1.00 91.69 295 ILE A CA 1
ATOM 2280 C C . ILE A 1 295 ? -7.626 3.528 24.403 1.00 91.69 295 ILE A C 1
ATOM 2282 O O . ILE A 1 295 ? -8.094 4.643 24.179 1.00 91.69 295 ILE A O 1
ATOM 2286 N N . LEU A 1 296 ? -8.379 2.521 24.855 1.00 92.88 296 LEU A N 1
ATOM 2287 C CA . LEU A 1 296 ? -9.810 2.667 25.123 1.00 92.88 296 LEU A CA 1
ATOM 2288 C C . LEU A 1 296 ? -10.085 3.714 26.213 1.00 92.88 296 LEU A C 1
ATOM 2290 O O . LEU A 1 296 ? -11.040 4.474 26.079 1.00 92.88 296 LEU A O 1
ATOM 2294 N N . LYS A 1 297 ? -9.226 3.827 27.233 1.00 94.38 297 LYS A N 1
ATOM 2295 C CA . LYS A 1 297 ? -9.368 4.850 28.283 1.00 94.38 297 LYS A CA 1
ATOM 2296 C C . LYS A 1 297 ? -9.215 6.260 27.736 1.00 94.38 297 LYS A C 1
ATOM 2298 O O . LYS A 1 297 ? -9.997 7.140 28.083 1.00 94.38 297 LYS A O 1
ATOM 2303 N N . GLU A 1 298 ? -8.249 6.479 26.847 1.00 94.12 298 GLU A N 1
ATOM 2304 C CA . GLU A 1 298 ? -8.103 7.780 26.187 1.00 94.12 298 GLU A CA 1
ATOM 2305 C C . GLU A 1 298 ? -9.298 8.089 25.267 1.00 94.12 298 GLU A C 1
ATOM 2307 O O . GLU A 1 298 ? -9.709 9.245 25.163 1.00 94.12 298 GLU A O 1
ATOM 2312 N N . ILE A 1 299 ? -9.917 7.069 24.660 1.00 92.00 299 ILE A N 1
ATOM 2313 C CA . ILE A 1 299 ? -11.152 7.227 23.876 1.00 92.00 299 ILE A CA 1
ATOM 2314 C C . ILE A 1 299 ? -12.344 7.600 24.775 1.00 92.00 299 ILE A C 1
ATOM 2316 O O . ILE A 1 299 ? -13.067 8.546 24.449 1.00 92.00 299 ILE A O 1
ATOM 2320 N N . GLU A 1 300 ? -12.559 6.916 25.905 1.00 93.50 300 GLU A N 1
ATOM 2321 C CA . GLU A 1 300 ? -13.623 7.279 26.860 1.00 93.50 300 GLU A CA 1
ATOM 2322 C C . GLU A 1 300 ? -13.410 8.691 27.404 1.00 93.50 300 GLU A C 1
ATOM 2324 O O . GLU A 1 300 ? -14.331 9.505 27.409 1.00 93.50 300 GLU A O 1
ATOM 2329 N N . LYS A 1 301 ? -12.171 9.031 27.768 1.00 91.19 301 LYS A N 1
ATOM 2330 C CA . LYS A 1 301 ? -11.807 10.363 28.256 1.00 91.19 301 LYS A CA 1
ATOM 2331 C C . LYS A 1 301 ? -12.042 11.454 27.211 1.00 91.19 301 LYS A C 1
ATOM 2333 O O . LYS A 1 301 ? -12.561 12.514 27.546 1.00 91.19 301 LYS A O 1
ATOM 2338 N N . GLY A 1 302 ? -11.669 11.208 25.954 1.00 84.62 302 GLY A N 1
ATOM 2339 C CA . GLY A 1 302 ? -11.849 12.165 24.861 1.00 84.62 302 GLY A CA 1
ATOM 2340 C C . GLY A 1 302 ? -13.306 12.331 24.421 1.00 84.62 302 GLY A C 1
ATOM 2341 O O . GLY A 1 302 ? -13.683 13.394 23.933 1.00 84.62 302 GLY A O 1
ATOM 2342 N N . SER A 1 303 ? -14.131 11.298 24.597 1.00 86.62 303 SER A N 1
ATOM 2343 C CA . SER A 1 303 ? -15.545 11.314 24.204 1.00 86.62 303 SER A CA 1
ATOM 2344 C C . SER A 1 303 ? -16.510 11.659 25.342 1.00 86.62 303 SER A C 1
ATOM 2346 O O . SER A 1 303 ? -17.648 12.045 25.074 1.00 86.62 303 SER A O 1
ATOM 2348 N N . GLY A 1 304 ? -16.076 11.511 26.598 1.00 86.00 304 GLY A N 1
ATOM 2349 C CA . GLY A 1 304 ? -16.905 11.663 27.793 1.00 86.00 304 GLY A CA 1
ATOM 2350 C C . GLY A 1 304 ? -17.970 10.575 27.958 1.00 86.00 304 GLY A C 1
ATOM 2351 O O . GLY A 1 304 ? -18.921 10.779 28.708 1.00 86.00 304 GLY A O 1
ATOM 2352 N N . LYS A 1 305 ? -17.857 9.455 27.234 1.00 83.38 305 LYS A N 1
ATOM 2353 C CA . LYS A 1 305 ? -18.836 8.361 27.232 1.00 83.38 305 LYS A CA 1
ATOM 2354 C C . LYS A 1 305 ? -18.142 7.007 27.325 1.00 83.38 305 LYS A C 1
ATOM 2356 O O . LYS A 1 305 ? -17.032 6.874 26.807 1.00 83.38 305 LYS A O 1
ATOM 2361 N N . PRO A 1 306 ? -18.795 5.994 27.916 1.00 86.88 306 PRO A N 1
ATOM 2362 C CA . PRO A 1 306 ? -18.224 4.663 27.982 1.00 86.88 306 PRO A CA 1
ATOM 2363 C C . PRO A 1 306 ? -18.184 3.994 26.601 1.00 86.88 306 PRO A C 1
ATOM 2365 O O . PRO A 1 306 ? -19.032 4.253 25.742 1.00 86.88 306 PRO A O 1
ATOM 2368 N N . ILE A 1 307 ? -17.229 3.084 26.384 1.00 91.69 307 ILE A N 1
ATOM 2369 C CA . ILE A 1 307 ? -16.998 2.425 25.085 1.00 91.69 307 ILE A CA 1
ATOM 2370 C C . ILE A 1 307 ? -18.277 1.791 24.515 1.00 91.69 307 ILE A C 1
ATOM 2372 O O . ILE A 1 307 ? -18.547 1.914 23.321 1.00 91.69 307 ILE A O 1
ATOM 2376 N N . HIS A 1 308 ? -19.097 1.150 25.348 1.00 87.44 308 HIS A N 1
ATOM 2377 C CA . HIS A 1 308 ? -20.326 0.485 24.903 1.00 87.44 308 HIS A CA 1
ATOM 2378 C C . HIS A 1 308 ? -21.429 1.445 24.425 1.00 87.44 308 HIS A C 1
ATOM 2380 O O . HIS A 1 308 ? -22.339 1.017 23.725 1.00 87.44 308 HIS A O 1
ATOM 2386 N N . GLU A 1 309 ? -21.352 2.740 24.745 1.00 85.19 309 GLU A N 1
ATOM 2387 C CA . GLU A 1 309 ? -22.241 3.770 24.183 1.00 85.19 309 GLU A CA 1
ATOM 2388 C C . GLU A 1 309 ? -21.691 4.380 22.881 1.00 85.19 309 GLU A C 1
ATOM 2390 O O . GLU A 1 309 ? -22.421 4.983 22.080 1.00 85.19 309 GLU A O 1
ATOM 2395 N N . LEU A 1 310 ? -20.381 4.251 22.661 1.00 82.38 310 LEU A N 1
ATOM 2396 C CA . LEU A 1 310 ? -19.695 4.782 21.486 1.00 82.38 310 LEU A CA 1
ATOM 2397 C C . LEU A 1 310 ? -19.813 3.868 20.269 1.00 82.38 310 LEU A C 1
ATOM 2399 O O . LEU A 1 310 ? -19.766 4.369 19.142 1.00 82.38 310 LEU A O 1
ATOM 2403 N N . PHE A 1 311 ? -19.972 2.562 20.482 1.00 84.44 311 PHE A N 1
ATOM 2404 C CA . PHE A 1 311 ? -19.971 1.554 19.426 1.00 84.44 311 PHE A CA 1
ATOM 2405 C C . PHE A 1 311 ? -21.219 0.676 19.489 1.00 84.44 311 PHE A C 1
ATOM 2407 O O . PHE A 1 311 ? -21.612 0.204 20.548 1.00 84.44 311 PHE A O 1
ATOM 2414 N N . ASP A 1 312 ? -21.817 0.431 18.325 1.00 74.69 312 ASP A N 1
ATOM 2415 C CA . ASP A 1 312 ? -23.034 -0.371 18.173 1.00 74.69 312 ASP A CA 1
ATOM 2416 C C . ASP A 1 312 ? -22.716 -1.879 18.093 1.00 74.69 312 ASP A C 1
ATOM 2418 O O . ASP A 1 312 ? -23.575 -2.723 18.336 1.00 74.69 312 ASP A O 1
ATOM 2422 N N . LEU A 1 313 ? -21.470 -2.226 17.747 1.00 79.25 313 LEU A N 1
ATOM 2423 C CA . LEU A 1 313 ? -20.942 -3.588 17.765 1.00 79.25 313 LEU A CA 1
ATOM 2424 C C . LEU A 1 313 ? -19.507 -3.575 18.292 1.00 79.25 313 LEU A C 1
ATOM 2426 O O . LEU A 1 313 ? -18.666 -2.828 17.794 1.00 79.25 313 LEU A O 1
ATOM 2430 N N . ILE A 1 314 ? -19.215 -4.448 19.252 1.00 86.62 314 ILE A N 1
ATOM 2431 C CA . ILE A 1 314 ? -17.864 -4.673 19.764 1.00 86.62 314 ILE A CA 1
ATOM 2432 C C . ILE A 1 314 ? -17.504 -6.134 19.507 1.00 86.62 314 ILE A C 1
ATOM 2434 O O . ILE A 1 314 ? -18.229 -7.038 19.920 1.00 86.62 314 ILE A O 1
ATOM 2438 N N . CYS A 1 315 ? -16.389 -6.379 18.825 1.00 84.38 315 CYS A N 1
ATOM 2439 C CA . CYS A 1 315 ? -15.905 -7.728 18.553 1.00 84.38 315 CYS A CA 1
ATOM 2440 C C . CYS A 1 315 ? -14.381 -7.819 18.649 1.00 84.38 315 CYS A C 1
ATOM 2442 O O . CYS A 1 315 ? -13.662 -6.827 18.538 1.00 8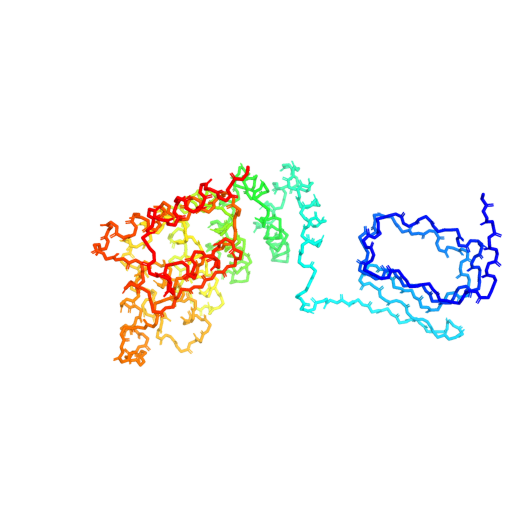4.38 315 CYS A O 1
ATOM 2444 N N . GLY A 1 316 ? -13.868 -9.033 18.821 1.00 86.50 316 GLY A N 1
ATOM 2445 C CA . GLY A 1 316 ? -12.433 -9.264 18.853 1.00 86.50 316 GLY A CA 1
ATOM 2446 C C . GLY A 1 316 ? -12.070 -10.735 18.973 1.00 86.50 316 GLY A C 1
ATOM 2447 O O . GLY A 1 316 ? -12.936 -11.592 19.147 1.00 86.50 316 GLY A O 1
ATOM 2448 N N . THR A 1 317 ? -10.775 -11.025 18.890 1.00 81.19 317 THR A N 1
ATOM 2449 C CA . THR A 1 317 ? -10.234 -12.391 18.981 1.00 81.19 317 THR A CA 1
ATOM 2450 C C . THR A 1 317 ? -9.405 -12.573 20.251 1.00 81.19 317 THR A C 1
ATOM 2452 O O . THR A 1 317 ? -8.634 -11.684 20.608 1.00 81.19 317 THR A O 1
ATOM 2455 N N . SER A 1 318 ? -9.510 -13.729 20.923 1.00 82.12 318 SER A N 1
ATOM 2456 C CA . SER A 1 318 ? -8.755 -14.043 22.155 1.00 82.12 318 SER A CA 1
ATOM 2457 C C . SER A 1 318 ? -8.948 -12.961 23.239 1.00 82.12 318 SER A C 1
ATOM 2459 O O . SER A 1 318 ? -10.088 -12.696 23.616 1.00 82.12 318 SER A O 1
ATOM 2461 N N . THR A 1 319 ? -7.883 -12.297 23.702 1.00 84.12 319 THR A N 1
ATOM 2462 C CA . THR A 1 319 ? -7.923 -11.101 24.564 1.00 84.12 319 THR A CA 1
ATOM 2463 C C . THR A 1 319 ? -8.975 -10.081 24.130 1.00 84.12 319 THR A C 1
ATOM 2465 O O . THR A 1 319 ? -9.790 -9.660 24.947 1.00 84.12 319 THR A O 1
ATOM 2468 N N . GLY A 1 320 ? -8.993 -9.708 22.846 1.00 84.81 320 GLY A N 1
ATOM 2469 C CA . GLY A 1 320 ? -9.960 -8.749 22.317 1.00 84.81 320 GLY A CA 1
ATOM 2470 C C . GLY A 1 320 ? -11.396 -9.270 22.382 1.00 84.81 320 GLY A C 1
ATOM 2471 O O . GLY A 1 320 ? -12.321 -8.497 22.592 1.00 84.81 320 GLY A O 1
ATOM 2472 N N . GLY A 1 321 ? -11.596 -10.587 22.280 1.00 86.75 321 GLY A N 1
ATOM 2473 C CA . GLY A 1 321 ? -12.907 -11.218 22.456 1.00 86.75 321 GLY A CA 1
ATOM 2474 C C . GLY A 1 321 ? -13.385 -11.174 23.909 1.00 86.75 321 GLY A C 1
ATOM 2475 O O . GLY A 1 321 ? -14.541 -10.849 24.168 1.00 86.75 321 GLY A O 1
ATOM 2476 N N . MET A 1 322 ? -12.486 -11.424 24.868 1.00 87.81 322 MET A N 1
ATOM 2477 C CA . MET A 1 322 ? -12.799 -11.275 26.296 1.00 87.81 322 MET A CA 1
ATOM 2478 C C . MET A 1 322 ? -13.170 -9.829 26.637 1.00 87.81 322 MET A C 1
ATOM 2480 O O . MET A 1 322 ? -14.193 -9.603 27.278 1.00 87.81 322 MET A O 1
ATOM 2484 N N . LEU A 1 323 ? -12.389 -8.854 26.153 1.00 88.88 323 LEU A N 1
ATOM 2485 C CA . LEU A 1 323 ? -12.693 -7.429 26.322 1.00 88.88 323 LEU A CA 1
ATOM 2486 C C . LEU A 1 323 ? -14.014 -7.043 25.648 1.00 88.88 323 LEU A C 1
ATOM 2488 O O . LEU A 1 323 ? -14.784 -6.283 26.223 1.00 88.88 323 LEU A O 1
ATOM 2492 N N . ALA A 1 324 ? -14.319 -7.598 24.472 1.00 89.06 324 ALA A N 1
ATOM 2493 C CA . ALA A 1 324 ? -15.588 -7.352 23.794 1.00 89.06 324 ALA A CA 1
ATOM 2494 C C . ALA A 1 324 ? -16.789 -7.817 24.630 1.00 89.06 324 ALA A C 1
ATOM 2496 O O . ALA A 1 324 ? -17.779 -7.098 24.734 1.00 89.06 324 ALA A O 1
ATOM 2497 N N . ILE A 1 325 ? -16.690 -8.982 25.278 1.00 88.31 325 ILE A N 1
ATOM 2498 C CA . ILE A 1 325 ? -17.733 -9.478 26.187 1.00 88.31 325 ILE A CA 1
ATOM 2499 C C . ILE A 1 325 ? -17.798 -8.622 27.459 1.00 88.31 325 ILE A C 1
ATOM 2501 O O . ILE A 1 325 ? -18.891 -8.251 27.888 1.00 88.31 325 ILE A O 1
ATOM 2505 N N . ALA A 1 326 ? -16.651 -8.292 28.058 1.00 90.50 326 ALA A N 1
ATOM 2506 C CA . ALA A 1 326 ? -16.585 -7.499 29.284 1.00 90.50 326 ALA A CA 1
ATOM 2507 C C . ALA A 1 326 ? -17.203 -6.103 29.097 1.00 90.50 326 ALA A C 1
ATOM 2509 O O . ALA A 1 326 ? -18.061 -5.691 29.875 1.00 90.50 326 ALA A O 1
ATOM 2510 N N . LEU A 1 327 ? -16.830 -5.413 28.019 1.00 90.94 327 LEU A N 1
ATOM 2511 C CA . LEU A 1 327 ? -17.295 -4.060 27.722 1.00 90.94 327 LEU A CA 1
ATOM 2512 C C . LEU A 1 327 ? -18.698 -4.054 27.114 1.00 90.94 327 LEU A C 1
ATOM 2514 O O . LEU A 1 327 ? -19.534 -3.261 27.527 1.00 90.94 327 LEU A O 1
ATOM 2518 N N . GLY A 1 328 ? -18.970 -4.931 26.145 1.00 85.69 328 GLY A N 1
ATOM 2519 C CA . GLY A 1 328 ? -20.208 -4.900 25.364 1.00 85.69 328 GLY A CA 1
ATOM 2520 C C . GLY A 1 328 ? -21.386 -5.640 25.995 1.00 85.69 328 GLY A C 1
ATOM 2521 O O . GLY A 1 328 ? -22.526 -5.231 25.806 1.00 85.69 328 GLY A O 1
ATOM 2522 N N . VAL A 1 329 ? -21.137 -6.723 26.741 1.00 82.94 329 VAL A N 1
ATOM 2523 C CA . VAL A 1 329 ? -22.204 -7.550 27.341 1.00 82.94 329 VAL A CA 1
ATOM 2524 C C . VAL A 1 329 ? -22.291 -7.340 28.846 1.00 82.94 329 VAL A C 1
ATOM 2526 O O . VAL A 1 329 ? -23.384 -7.218 29.391 1.00 82.94 329 VAL A O 1
ATOM 2529 N N . LYS A 1 330 ? -21.146 -7.328 29.537 1.00 88.75 330 LYS A N 1
ATOM 2530 C CA . LYS A 1 330 ? -21.100 -7.155 30.996 1.00 88.75 330 LYS A CA 1
ATOM 2531 C C . LYS A 1 330 ? -21.099 -5.694 31.435 1.00 88.75 330 LYS A C 1
ATOM 2533 O O . LYS A 1 330 ? -21.274 -5.459 32.626 1.00 88.75 330 LYS A O 1
ATOM 2538 N N . LEU A 1 331 ? -20.934 -4.754 30.500 1.00 87.81 331 LEU A N 1
ATOM 2539 C CA . LEU A 1 331 ? -20.885 -3.311 30.758 1.00 87.81 331 LEU A CA 1
ATOM 2540 C C . LEU A 1 331 ? -19.878 -2.949 31.866 1.00 87.81 331 LEU A C 1
ATOM 2542 O O . LEU A 1 331 ? -20.113 -2.047 32.665 1.00 87.81 331 LEU A O 1
ATOM 2546 N N . MET A 1 332 ? -18.769 -3.693 31.936 1.00 91.62 332 MET A N 1
ATOM 2547 C CA . MET A 1 332 ? -17.697 -3.448 32.899 1.00 91.62 332 MET A CA 1
ATOM 2548 C C . MET A 1 332 ? -16.970 -2.149 32.561 1.00 91.62 332 MET A C 1
ATOM 2550 O O . MET A 1 332 ? -16.840 -1.792 31.388 1.00 91.62 332 MET A O 1
ATOM 2554 N N . THR A 1 333 ? -16.448 -1.464 33.576 1.00 92.75 333 THR A N 1
ATOM 2555 C CA . THR A 1 333 ? -15.591 -0.295 33.348 1.00 92.75 333 THR A CA 1
ATOM 2556 C C . THR A 1 333 ? -14.221 -0.731 32.831 1.00 92.75 333 THR A C 1
ATOM 2558 O O . THR A 1 333 ? -13.802 -1.883 33.008 1.00 92.75 333 THR A O 1
ATOM 2561 N N . LEU A 1 334 ? -13.486 0.188 32.204 1.00 92.25 334 LEU A N 1
ATOM 2562 C CA . LEU A 1 334 ? -12.126 -0.102 31.751 1.00 92.25 334 LEU A CA 1
ATOM 2563 C C . LEU A 1 334 ? -11.176 -0.399 32.920 1.00 92.25 334 LEU A C 1
ATOM 2565 O O . LEU A 1 334 ? -10.248 -1.186 32.751 1.00 92.25 334 LEU A O 1
ATOM 2569 N N . GLU A 1 335 ? -11.426 0.154 34.108 1.00 90.94 335 GLU A N 1
ATOM 2570 C CA . GLU A 1 335 ? -10.697 -0.164 35.344 1.00 90.94 335 GLU A CA 1
ATOM 2571 C C . GLU A 1 335 ? -10.939 -1.611 35.777 1.00 90.94 335 GLU A C 1
ATOM 2573 O O . GLU A 1 335 ? -9.984 -2.333 36.052 1.00 90.94 335 GLU A O 1
ATOM 2578 N N . GLN A 1 336 ? -12.198 -2.059 35.775 1.00 90.69 336 GLN A N 1
ATOM 2579 C CA . GLN A 1 336 ? -12.547 -3.445 36.098 1.00 90.69 336 GLN A CA 1
ATOM 2580 C C . GLN A 1 336 ? -11.945 -4.417 35.082 1.00 90.69 336 GLN A C 1
ATOM 2582 O O . GLN A 1 336 ? -11.411 -5.463 35.451 1.00 90.69 336 GLN A O 1
ATOM 2587 N N . CYS A 1 337 ? -11.993 -4.061 33.796 1.00 89.81 337 CYS A N 1
ATOM 2588 C CA . CYS A 1 337 ? -11.374 -4.861 32.747 1.00 89.81 337 CYS A CA 1
ATOM 2589 C C . CYS A 1 337 ? -9.858 -4.962 32.946 1.00 89.81 337 CYS A C 1
ATOM 2591 O O . CYS A 1 337 ? -9.301 -6.041 32.767 1.00 89.81 337 CYS A O 1
ATOM 2593 N N . GLU A 1 338 ? -9.195 -3.873 33.340 1.00 89.56 338 GLU A N 1
ATOM 2594 C CA . GLU A 1 338 ? -7.761 -3.855 33.633 1.00 89.56 338 GLU A CA 1
ATOM 2595 C C . GLU A 1 338 ? -7.399 -4.689 34.865 1.00 89.56 338 GLU A C 1
ATOM 2597 O O . GLU A 1 338 ? -6.399 -5.404 34.840 1.00 89.56 338 GLU A O 1
ATOM 2602 N N . GLU A 1 339 ? -8.207 -4.643 35.921 1.00 87.56 339 GLU A N 1
ATOM 2603 C CA . GLU A 1 339 ? -8.002 -5.445 37.129 1.00 87.56 339 GLU A CA 1
ATOM 2604 C C . GLU A 1 339 ? -8.136 -6.945 36.841 1.00 87.56 339 GLU A C 1
ATOM 2606 O O . GLU A 1 339 ? -7.254 -7.729 37.192 1.00 87.56 339 GLU A O 1
ATOM 2611 N N . ILE A 1 340 ? -9.179 -7.343 36.105 1.00 83.56 340 ILE A N 1
ATOM 2612 C CA . ILE A 1 340 ? -9.335 -8.719 35.613 1.00 83.56 340 ILE A CA 1
ATOM 2613 C C . ILE A 1 340 ? -8.117 -9.118 34.774 1.00 83.56 340 ILE A C 1
ATOM 2615 O O . ILE A 1 340 ? -7.598 -10.225 34.916 1.00 83.56 340 ILE A O 1
ATOM 2619 N N . TYR A 1 341 ? -7.628 -8.208 33.930 1.00 79.00 341 TYR A N 1
ATOM 2620 C CA . TYR A 1 341 ? -6.466 -8.461 33.088 1.00 79.00 341 TYR A CA 1
ATOM 2621 C C . TYR A 1 341 ? -5.180 -8.683 33.886 1.00 79.00 341 TYR A C 1
ATOM 2623 O O . TYR A 1 341 ? -4.413 -9.592 33.574 1.00 79.00 341 TYR A O 1
ATOM 2631 N N . LYS A 1 342 ? -4.957 -7.874 34.927 1.00 80.12 342 LYS A N 1
ATOM 2632 C CA . LYS A 1 342 ? -3.819 -8.001 35.848 1.00 80.12 342 LYS A CA 1
ATOM 2633 C C . LYS A 1 342 ? -3.886 -9.295 36.658 1.00 80.12 342 LYS A C 1
ATOM 2635 O O . LYS A 1 342 ? -2.855 -9.918 36.861 1.00 80.12 342 LYS A O 1
ATOM 2640 N N . ASN A 1 343 ? -5.084 -9.727 37.049 1.00 76.94 343 ASN A N 1
ATOM 2641 C CA . ASN A 1 343 ? -5.287 -10.944 37.840 1.00 76.94 343 ASN A CA 1
ATOM 2642 C C . ASN A 1 343 ? -5.216 -12.240 37.011 1.00 76.94 343 ASN A C 1
ATOM 2644 O O . ASN A 1 343 ? -4.963 -13.307 37.564 1.00 76.94 343 ASN A O 1
ATOM 2648 N N . LEU A 1 344 ? -5.444 -12.167 35.695 1.00 69.94 344 LEU A N 1
ATOM 2649 C CA . LEU A 1 344 ? -5.293 -13.297 34.767 1.00 69.94 344 LEU A CA 1
ATOM 2650 C C . LEU A 1 344 ? -3.852 -13.484 34.266 1.00 69.94 344 LEU A C 1
ATOM 2652 O O . LEU A 1 344 ? -3.534 -14.534 33.704 1.00 69.94 344 LEU A O 1
ATOM 2656 N N . GLY A 1 345 ? -2.993 -12.476 34.430 1.00 58.44 345 GLY A N 1
ATOM 2657 C CA . GLY A 1 345 ? -1.567 -12.577 34.137 1.00 58.44 345 GLY A CA 1
ATOM 2658 C C . GLY A 1 345 ? -0.843 -13.332 35.250 1.00 58.44 345 GLY A C 1
ATOM 2659 O O . GLY A 1 345 ? -0.548 -12.741 36.283 1.00 58.44 345 GLY A O 1
ATOM 2660 N N . VAL A 1 346 ? -0.584 -14.626 35.032 1.00 44.09 346 VAL A N 1
ATOM 2661 C CA . VAL A 1 346 ? 0.396 -15.415 35.807 1.00 44.09 346 VAL A CA 1
ATOM 2662 C C . VAL A 1 346 ? 1.805 -14.905 35.541 1.00 44.09 346 VAL A C 1
ATOM 2664 O O . VAL A 1 346 ? 2.116 -14.676 34.346 1.00 44.09 346 VAL A O 1
#

Foldseek 3Di:
DDLPLPQVAAEDAPALVQDQDDPDDCLSVCNYAYYHHENHNHPDDDPCVSNPNHAWDHDHQWTWGADNVNPDIDIDRDPDDDDDPPPPVCVVLVVVLVVCLVPLVSLLVLLVQCLDPDLVSNLVSLVNLLSSLLDVSSLVSNVVSVSLVSLLVQLPDPDLSSVLSSLSNLLRQLQNDLVSLVSNPDPSLVVSLLVQCVDPDLSSVLSSLSSLQSSLLRPVSLVVQLPPPSNLVSLLVQCQDPDVSSNVSSLSSCVSSVVVVSSCVSNVDPPPVDDPAFEAEDEDDQLCVVVVLVVQVVVCVVVVHAPLVVGPYQDYDDSSRVVRCCCNPVVHGSVRSVVVSVVPPD

Radius of gyration: 27.37 Å; chains: 1; bounding box: 56×76×62 Å

InterPro domains:
  IPR000225 Armadillo [PF00514] (94-134)
  IPR002641 Patatin-like phospholipase domain [PF01734] (280-343)
  IPR002641 Patatin-like phospholipase domain [PS51635] (280-346)
  IPR011989 Armadillo-like helical [G3DSA:1.25.10.10] (87-270)
  IPR016024 Armadillo-type fold [SSF48371] (93-267)
  IPR016035 Acyl transferase/acyl hydrolase/lysophospholipase [SSF52151] (275-344)
  IPR032675 Leucine-rich repeat domain superfamily [G3DSA:3.80.10.10] (2-84)

Secondary structure (DSSP, 8-state):
------TT--EEE-TTS--SS----GGGGTT--EEEEET---SS----TT-TT--EEEEETEEEEE-TTSS-EEEEE----SSS-HHHHHHHHHHHHHHHHH-HHHHHHHHHHTT-S-HHHHHHHHHHHHHHTTSHHHHHHHHHTTTHHHHHHHTT-S-HHHHHHHHHHHHHHHHH-HHHHHHH--HHHHHHHHHHHT-SSHHHHHHHHHHHHHHTTSHHHHHHHHT-HHHHHHHHHHTT-S-HHHHHHHHHHHHHTT-HHHHHHHTT----SSS---EEEE---GGGHHHHHHHHHHHHHHHTS-HHHH-SEEEESTHHHHHHHHHHTS---HHHHHHHHHHH--

Organism: Arabidopsis arenosa (NCBI:txid38785)

pLDDT: mean 79.76, std 15.14, range [29.41, 97.44]

Sequence (346 aa):
MLELMCVGFVELSLEHNKLVRPLLDFRAMSGLRILRLFGNPLEFLPEILPLHQLRHLSLVNIRIVSDENLRSVNVQIETENTSYFGASRHKLNEGNRSVIGKDENAVRQLISMITSDNRHVVEQACVALSSLARDVGVAMQLMKCDIMKPTETVLKSSAPDEVISVLQVVVTLAFVSDSVSQKMLTKDMLKALKSLCAHKNPEVQRQALLAVGNLAFCLENSRILITSESLRELLMRLTVTPEPRVNKAAARALAILGENEILRRSIKGRQVPKQGLRILTMDGGGMKGLATLQILKEIEKGSGKPIHELFDLICGTSTGGMLAIALGVKLMTLEQCEEIYKNLGV